Protein AF-A0A382ZHI3-F1 (afdb_monomer_lite)

Sequence (227 aa):
MTEQSRVLECHKTTLAENCEEAFRGPDAIILYGGYGHGEGGWVREHNVWRPYNDYDILVVGGEKLSHRDLQEFRTRLASELNIRWVDITWTNKLRLASLRPSIFSYDLKHASTLLAGDNSVFRWVRPGPAGRLPLSEAVTLFRTRLWTFLGSTMPDEFGKRISDEPARFFRNQMAKATLAAVDVLLLRHGLYHHSYVERVKRGSRLPEISGDDAQRFRWALHERLQP

Structure (mmCIF, N/CA/C/O backbone):
data_AF-A0A382ZHI3-F1
#
_entry.id   AF-A0A382ZHI3-F1
#
loop_
_atom_site.group_PDB
_atom_site.id
_atom_site.type_symbol
_atom_site.label_atom_id
_atom_site.label_alt_id
_atom_site.label_comp_id
_atom_site.label_asym_id
_atom_site.label_entity_id
_atom_site.label_seq_id
_atom_site.pdbx_PDB_ins_code
_atom_site.Cartn_x
_atom_site.Cartn_y
_atom_site.Cartn_z
_atom_site.occupancy
_atom_site.B_iso_or_equiv
_atom_site.auth_seq_id
_atom_site.auth_comp_id
_atom_site.auth_asym_id
_atom_site.auth_atom_id
_atom_site.pdbx_PDB_model_num
ATOM 1 N N . MET A 1 1 ? 12.445 -16.414 11.071 1.00 61.09 1 MET A N 1
ATOM 2 C CA . MET A 1 1 ? 11.821 -15.073 11.095 1.00 61.09 1 MET A CA 1
ATOM 3 C C . MET A 1 1 ? 12.925 -14.053 10.871 1.00 61.09 1 MET A C 1
ATOM 5 O O . MET A 1 1 ? 13.911 -14.118 11.598 1.00 61.09 1 MET A O 1
ATOM 9 N N . THR A 1 2 ? 12.830 -13.216 9.835 1.00 87.25 2 THR A N 1
ATOM 10 C CA . THR A 1 2 ? 13.853 -12.189 9.561 1.00 87.25 2 THR A CA 1
ATOM 11 C C . THR A 1 2 ? 13.751 -11.059 10.590 1.00 87.25 2 THR A C 1
ATOM 13 O O . THR A 1 2 ? 12.738 -10.926 11.278 1.00 87.25 2 THR A O 1
ATOM 16 N N . GLU A 1 3 ? 14.796 -10.243 10.719 1.00 90.88 3 GLU A N 1
ATOM 17 C CA . GLU A 1 3 ? 14.782 -9.079 11.615 1.00 90.88 3 GLU A CA 1
ATOM 18 C C . GLU A 1 3 ? 13.694 -8.066 11.215 1.00 90.88 3 GLU A C 1
ATOM 20 O O . GLU A 1 3 ? 12.952 -7.597 12.071 1.00 90.88 3 GLU A O 1
ATOM 25 N N . GLN A 1 4 ? 13.501 -7.844 9.909 1.00 93.75 4 GLN A N 1
ATOM 26 C CA . GLN A 1 4 ? 12.399 -7.044 9.355 1.00 93.75 4 GLN A CA 1
ATOM 27 C C . GLN A 1 4 ? 11.028 -7.551 9.819 1.00 93.75 4 GLN A C 1
ATOM 29 O O . GLN A 1 4 ? 10.194 -6.765 10.259 1.00 93.75 4 GLN A O 1
ATOM 34 N N . SER A 1 5 ? 10.796 -8.871 9.774 1.00 92.50 5 SER A N 1
ATOM 35 C CA . SER A 1 5 ? 9.538 -9.448 10.257 1.00 92.50 5 SER A CA 1
ATOM 36 C C . SER A 1 5 ? 9.326 -9.175 11.745 1.00 92.50 5 SER A C 1
ATOM 38 O O . SER A 1 5 ? 8.214 -8.854 12.132 1.00 92.50 5 SER A O 1
ATOM 40 N N . ARG A 1 6 ? 10.374 -9.242 12.578 1.00 94.44 6 ARG A N 1
ATOM 41 C CA . ARG A 1 6 ? 10.251 -8.932 14.014 1.00 94.44 6 ARG A CA 1
ATOM 42 C C . ARG A 1 6 ? 9.875 -7.471 14.261 1.00 94.44 6 ARG A C 1
ATOM 44 O O . ARG A 1 6 ? 8.997 -7.214 15.078 1.00 94.44 6 ARG A O 1
ATOM 51 N N . VAL A 1 7 ? 10.508 -6.539 13.543 1.00 95.31 7 VAL A N 1
ATOM 52 C CA . VAL A 1 7 ? 10.170 -5.107 13.615 1.00 95.31 7 VAL A CA 1
ATOM 53 C C . VAL A 1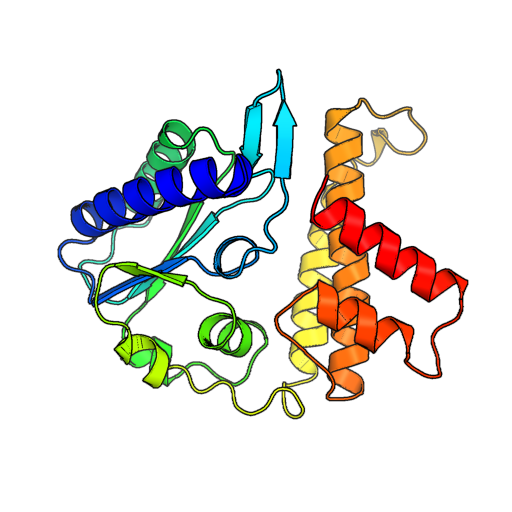 7 ? 8.717 -4.885 13.197 1.00 95.31 7 VAL A C 1
ATOM 55 O O . VAL A 1 7 ? 7.967 -4.220 13.906 1.00 95.31 7 VAL A O 1
ATOM 58 N N . LEU A 1 8 ? 8.295 -5.491 12.084 1.00 96.38 8 LEU A N 1
ATOM 59 C CA . LEU A 1 8 ? 6.928 -5.349 11.595 1.00 96.38 8 LEU A CA 1
ATOM 60 C C . LEU A 1 8 ? 5.895 -5.917 12.575 1.00 96.38 8 LEU A C 1
ATOM 62 O O . LEU A 1 8 ? 4.897 -5.254 12.819 1.00 96.38 8 LEU A O 1
ATOM 66 N N . GLU A 1 9 ? 6.121 -7.103 13.146 1.00 96.62 9 GLU A N 1
ATOM 67 C CA . GLU A 1 9 ? 5.193 -7.682 14.129 1.00 96.62 9 GLU A CA 1
ATOM 68 C C . GLU A 1 9 ? 5.083 -6.818 15.392 1.00 96.62 9 GLU A C 1
ATOM 70 O O . GLU A 1 9 ? 3.975 -6.582 15.862 1.00 96.62 9 GLU A O 1
ATOM 75 N N . CYS A 1 10 ? 6.195 -6.256 15.880 1.00 96.69 10 CYS A N 1
ATOM 76 C CA . CYS A 1 10 ? 6.164 -5.284 16.976 1.00 96.69 10 CYS A CA 1
ATOM 77 C C . CYS A 1 10 ? 5.290 -4.069 16.619 1.00 96.69 10 CYS A C 1
ATOM 79 O O . CYS A 1 10 ? 4.373 -3.715 17.356 1.00 96.69 10 CYS A O 1
ATOM 81 N N . HIS A 1 11 ? 5.510 -3.485 15.436 1.00 97.69 11 HIS A N 1
ATOM 82 C CA . HIS A 1 11 ? 4.741 -2.325 14.992 1.00 97.69 11 HIS A CA 1
ATOM 83 C C . HIS A 1 11 ? 3.253 -2.656 14.809 1.00 97.69 11 HIS A C 1
ATOM 85 O O . HIS A 1 11 ? 2.409 -1.829 15.134 1.00 97.69 11 HIS A O 1
ATOM 91 N N . LYS A 1 12 ? 2.914 -3.848 14.299 1.00 98.19 12 LYS A N 1
ATOM 92 C CA . LYS A 1 12 ? 1.524 -4.300 14.132 1.00 98.19 12 LYS A CA 1
ATOM 93 C C . LYS A 1 12 ? 0.776 -4.342 15.462 1.00 98.19 12 LYS A C 1
ATOM 95 O O . LYS A 1 12 ? -0.357 -3.870 15.503 1.00 98.19 12 LYS A O 1
ATOM 100 N N . THR A 1 13 ? 1.406 -4.851 16.520 1.00 98.12 13 THR A N 1
ATOM 101 C CA . THR A 1 13 ? 0.822 -4.859 17.869 1.00 98.12 13 THR A CA 1
ATOM 102 C C . THR A 1 13 ? 0.569 -3.437 18.361 1.00 98.12 13 THR A C 1
ATOM 104 O O . THR A 1 13 ? -0.564 -3.102 18.691 1.00 98.12 13 THR A O 1
ATOM 107 N N . THR A 1 14 ? 1.578 -2.561 18.294 1.00 98.19 14 THR A N 1
ATOM 108 C CA . THR A 1 14 ? 1.437 -1.156 18.708 1.00 98.19 14 THR A CA 1
ATOM 109 C C . THR A 1 14 ? 0.352 -0.423 17.914 1.00 98.19 14 THR A C 1
ATOM 111 O O . THR A 1 14 ? -0.427 0.334 18.491 1.00 98.19 14 THR A O 1
ATOM 114 N N . LEU A 1 15 ? 0.273 -0.648 16.597 1.00 98.38 15 LEU A N 1
ATOM 115 C CA . LEU A 1 15 ? -0.764 -0.084 15.728 1.00 98.38 15 LEU A CA 1
ATOM 116 C C . LEU A 1 15 ? -2.163 -0.559 16.133 1.00 98.38 15 LEU A C 1
ATOM 118 O O . LEU A 1 15 ? -3.078 0.261 16.175 1.00 98.38 15 LEU A O 1
ATOM 122 N N . ALA A 1 16 ? -2.326 -1.858 16.402 1.00 98.25 16 ALA A N 1
ATOM 123 C CA . ALA A 1 16 ? -3.595 -2.441 16.821 1.00 98.25 16 ALA A CA 1
ATOM 124 C C . ALA A 1 16 ? -4.084 -1.797 18.122 1.00 98.25 16 ALA A C 1
ATOM 126 O O . ALA A 1 16 ? -5.135 -1.163 18.121 1.00 98.25 16 ALA A O 1
ATOM 127 N N . GLU A 1 17 ? -3.277 -1.870 19.182 1.00 97.69 17 GLU A N 1
ATOM 128 C CA . GLU A 1 17 ? -3.629 -1.383 20.522 1.00 97.69 17 GLU A CA 1
ATOM 129 C C . GLU A 1 17 ? -3.978 0.112 20.509 1.00 97.69 17 GLU A C 1
ATOM 131 O O . GLU A 1 17 ? -5.045 0.520 20.973 1.00 97.69 17 GLU A O 1
ATOM 136 N N . ASN A 1 18 ? -3.125 0.933 19.885 1.00 98.06 18 ASN A N 1
ATOM 137 C CA . ASN A 1 18 ? -3.356 2.374 19.804 1.00 98.06 18 ASN A CA 1
ATOM 138 C C . ASN A 1 18 ? -4.618 2.720 19.000 1.00 98.06 18 ASN A C 1
ATOM 140 O O . ASN A 1 18 ? -5.311 3.685 19.328 1.00 98.06 18 ASN A O 1
ATOM 144 N N . CYS A 1 19 ? -4.917 1.981 17.926 1.00 98.25 19 CYS A N 1
ATOM 145 C CA . CYS A 1 19 ? -6.120 2.228 17.132 1.00 98.25 19 CYS A CA 1
ATOM 146 C C . CYS A 1 19 ? -7.390 1.744 17.846 1.00 98.25 19 CYS A C 1
ATOM 148 O O . CYS A 1 19 ? -8.420 2.409 17.740 1.00 98.25 19 CYS A O 1
ATOM 150 N N . GLU A 1 20 ? -7.344 0.626 18.575 1.00 97.50 20 GLU A N 1
ATOM 151 C CA . GLU A 1 20 ? -8.492 0.143 19.354 1.00 97.50 20 GLU A CA 1
ATOM 152 C C . GLU A 1 20 ? -8.905 1.161 20.419 1.00 97.50 20 GLU A C 1
ATOM 154 O O . GLU A 1 20 ? -10.093 1.479 20.538 1.00 97.50 20 GLU A O 1
ATOM 159 N N . GLU A 1 21 ? -7.924 1.722 21.131 1.00 96.75 21 GLU A N 1
ATOM 160 C CA . GLU A 1 21 ? -8.147 2.762 22.134 1.00 96.75 21 GLU A CA 1
ATOM 161 C C . GLU A 1 21 ? -8.693 4.047 21.497 1.00 96.75 21 GLU A C 1
ATOM 163 O O . GLU A 1 21 ? -9.737 4.562 21.911 1.00 96.75 21 GLU A O 1
ATOM 168 N N . ALA A 1 22 ? -8.023 4.555 20.458 1.00 97.62 22 ALA A N 1
ATOM 169 C CA . ALA A 1 22 ? -8.356 5.849 19.869 1.00 97.62 22 ALA A CA 1
ATOM 170 C C . ALA A 1 22 ? -9.740 5.868 19.199 1.00 97.62 22 ALA A C 1
ATOM 172 O O . ALA A 1 22 ? -10.454 6.865 19.296 1.00 97.62 22 ALA A O 1
ATOM 173 N N . PHE A 1 23 ? -10.133 4.778 18.535 1.00 97.81 23 PHE A N 1
ATOM 174 C CA . PHE A 1 23 ? -11.401 4.692 17.801 1.00 97.81 23 PHE A CA 1
ATOM 175 C C . PHE A 1 23 ? -12.531 4.030 18.601 1.00 97.81 23 PHE A C 1
ATOM 177 O O . PHE A 1 23 ? -13.620 3.857 18.060 1.00 97.81 23 PHE A O 1
ATOM 184 N N . ARG A 1 24 ? -12.309 3.684 19.877 1.00 94.69 24 ARG A N 1
ATOM 185 C CA . ARG A 1 24 ? -13.335 3.221 20.832 1.00 94.69 24 ARG A CA 1
ATOM 186 C C . ARG A 1 24 ? -14.261 2.136 20.268 1.00 94.69 24 ARG A C 1
ATOM 188 O O . ARG A 1 24 ? -15.453 2.351 20.052 1.00 94.69 24 ARG A O 1
ATOM 195 N N . GLY A 1 25 ? -13.696 0.953 20.048 1.00 91.69 25 GLY A N 1
ATOM 196 C CA . GLY A 1 25 ? -14.428 -0.222 19.561 1.00 91.69 25 GLY A CA 1
ATOM 197 C C . GLY A 1 25 ? -14.602 -0.272 18.038 1.00 91.69 25 GLY A C 1
ATOM 198 O O . GLY A 1 25 ? -15.737 -0.358 17.563 1.00 91.69 25 GLY A O 1
ATOM 199 N N . PRO A 1 26 ? -13.511 -0.210 17.248 1.00 97.44 26 PRO A N 1
ATOM 200 C CA . PRO A 1 26 ? -13.589 -0.496 15.820 1.00 97.44 26 PRO A CA 1
ATOM 201 C C . PRO A 1 26 ? -13.992 -1.958 15.565 1.00 97.44 26 PRO A C 1
ATOM 203 O O . PRO A 1 26 ? -13.588 -2.863 16.289 1.00 97.44 26 PRO A O 1
ATOM 206 N N . ASP A 1 27 ? -14.743 -2.201 14.489 1.00 97.88 27 ASP A N 1
ATOM 207 C CA . ASP A 1 27 ? -15.082 -3.550 14.018 1.00 97.88 27 ASP A CA 1
ATOM 208 C C . ASP A 1 27 ? -13.831 -4.292 13.523 1.00 97.88 27 ASP A C 1
ATOM 210 O O . ASP A 1 27 ? -13.728 -5.511 13.654 1.00 97.88 27 ASP A O 1
ATOM 214 N N . ALA A 1 28 ? -12.900 -3.559 12.902 1.00 98.50 28 ALA A N 1
ATOM 215 C CA . ALA A 1 28 ? -11.624 -4.080 12.430 1.00 98.50 28 ALA A CA 1
ATOM 216 C C . ALA A 1 28 ? -10.582 -2.974 12.234 1.00 98.50 28 ALA A C 1
ATOM 218 O O . ALA A 1 28 ? -10.906 -1.851 11.833 1.00 98.50 28 ALA A O 1
ATOM 219 N N . ILE A 1 29 ? -9.316 -3.339 12.422 1.00 98.75 29 ILE A N 1
ATOM 220 C CA . ILE A 1 29 ? -8.145 -2.526 12.085 1.00 98.75 29 ILE A CA 1
ATOM 221 C C . ILE A 1 29 ? -7.304 -3.316 11.091 1.00 98.75 29 ILE A C 1
ATOM 223 O O . ILE A 1 29 ? -6.936 -4.466 11.339 1.00 98.75 29 ILE A O 1
ATOM 227 N N . ILE A 1 30 ? -7.017 -2.710 9.944 1.00 98.69 30 ILE A N 1
ATOM 228 C CA . ILE A 1 30 ? -6.398 -3.383 8.804 1.00 98.69 30 ILE A CA 1
ATOM 229 C C . ILE A 1 30 ? -5.152 -2.609 8.383 1.00 98.69 30 ILE A C 1
ATOM 231 O O . ILE A 1 30 ? -5.234 -1.418 8.098 1.00 98.69 30 ILE A O 1
ATOM 235 N N . LEU A 1 31 ? -4.020 -3.302 8.276 1.00 98.56 31 LEU A N 1
ATOM 236 C CA . LEU A 1 31 ? -2.831 -2.810 7.583 1.00 98.56 31 LEU A CA 1
ATOM 237 C C . LEU A 1 31 ? -2.925 -3.221 6.115 1.00 98.56 31 LEU A C 1
ATOM 239 O O . LEU A 1 31 ? -2.957 -4.416 5.807 1.00 98.56 31 LEU A O 1
ATOM 243 N N . TYR A 1 32 ? -2.946 -2.250 5.210 1.00 97.12 32 TYR A N 1
ATOM 244 C CA . TYR A 1 32 ? -2.957 -2.493 3.768 1.00 97.12 32 TYR A CA 1
ATOM 245 C C . TYR A 1 32 ? -1.685 -1.941 3.106 1.00 97.12 32 TYR A C 1
ATOM 247 O O . TYR A 1 32 ? -0.685 -1.649 3.768 1.00 97.12 32 TYR A O 1
ATOM 255 N N . GLY A 1 33 ? -1.666 -1.909 1.775 1.00 93.00 33 GLY A N 1
ATOM 256 C CA . GLY A 1 33 ? -0.519 -1.426 1.014 1.00 93.00 33 GLY A CA 1
ATOM 257 C C . GLY A 1 33 ? 0.666 -2.398 1.037 1.00 93.00 33 GLY A C 1
ATOM 258 O O . GLY A 1 33 ? 0.512 -3.619 1.124 1.00 93.00 33 GLY A O 1
ATOM 259 N N . GLY A 1 34 ? 1.884 -1.860 0.915 1.00 93.31 34 GLY A N 1
ATOM 260 C CA . GLY A 1 34 ? 3.098 -2.681 0.806 1.00 93.31 34 GLY A CA 1
ATOM 261 C C . GLY A 1 34 ? 3.316 -3.581 2.025 1.00 93.31 34 GLY A C 1
ATOM 262 O O . GLY A 1 34 ? 3.506 -4.787 1.884 1.00 93.31 34 GLY A O 1
ATOM 263 N N . TYR A 1 35 ? 3.224 -3.022 3.233 1.00 96.50 35 TYR A N 1
ATOM 264 C CA . TYR A 1 35 ? 3.455 -3.785 4.465 1.00 96.50 35 TYR A CA 1
ATOM 265 C C . TYR A 1 35 ? 2.304 -4.727 4.818 1.00 96.50 35 TYR A C 1
ATOM 267 O O . TYR A 1 35 ? 2.554 -5.766 5.427 1.00 96.50 35 TYR A O 1
ATOM 275 N N . GLY A 1 36 ? 1.079 -4.424 4.376 1.00 94.75 36 GLY A N 1
ATOM 276 C CA . GLY A 1 36 ? -0.094 -5.276 4.576 1.00 94.75 36 GLY A CA 1
ATOM 277 C C . GLY A 1 36 ? 0.014 -6.665 3.947 1.00 94.75 36 GLY A C 1
ATOM 278 O O . GLY A 1 36 ? -0.732 -7.554 4.344 1.00 94.75 36 GLY A O 1
ATOM 279 N N . HIS A 1 37 ? 0.946 -6.886 3.015 1.00 91.38 37 HIS A N 1
ATOM 280 C CA . HIS A 1 37 ? 1.182 -8.204 2.416 1.00 91.38 37 HIS A CA 1
ATOM 281 C C . HIS A 1 37 ? 2.668 -8.584 2.280 1.00 91.38 37 HIS A C 1
ATOM 283 O O . HIS A 1 37 ? 3.009 -9.508 1.547 1.00 91.38 37 HIS A O 1
ATOM 289 N N . GLY A 1 38 ? 3.556 -7.902 3.012 1.00 92.69 38 GLY A N 1
ATOM 290 C CA . GLY A 1 38 ? 4.973 -8.278 3.104 1.00 92.69 38 GLY A CA 1
ATOM 291 C C . GLY A 1 38 ? 5.889 -7.731 2.004 1.00 92.69 38 GLY A C 1
ATOM 292 O O . GLY A 1 38 ? 7.056 -8.105 1.958 1.00 92.69 38 GLY A O 1
ATOM 293 N N . GLU A 1 39 ? 5.413 -6.809 1.167 1.00 95.38 39 GLU A N 1
ATOM 294 C CA . GLU A 1 39 ? 6.197 -6.142 0.114 1.00 95.38 39 GLU A CA 1
ATOM 295 C C . GLU A 1 39 ? 6.425 -4.649 0.426 1.00 95.38 39 GLU A C 1
ATOM 297 O O . GLU A 1 39 ? 6.442 -3.778 -0.448 1.00 95.38 39 GLU A O 1
ATOM 302 N N . GLY A 1 40 ? 6.557 -4.333 1.716 1.00 94.81 40 GLY A N 1
ATOM 303 C CA . GLY A 1 40 ? 6.974 -3.018 2.191 1.00 94.81 40 GLY A CA 1
ATOM 304 C C . GLY A 1 40 ? 8.454 -2.761 1.904 1.00 94.81 40 GLY A C 1
ATOM 305 O O . GLY A 1 40 ? 9.249 -3.694 1.838 1.00 94.81 40 GLY A O 1
ATOM 306 N N . GLY A 1 41 ? 8.823 -1.493 1.720 1.00 95.19 41 GLY A N 1
ATOM 307 C CA . GLY A 1 41 ? 10.214 -1.114 1.459 1.00 95.19 41 GLY A CA 1
ATOM 308 C C . GLY A 1 41 ? 11.000 -0.933 2.752 1.00 95.19 41 GLY A C 1
ATOM 309 O O . GLY A 1 41 ? 10.543 -0.200 3.625 1.00 95.19 41 GLY A O 1
ATOM 310 N N . TRP A 1 42 ? 12.175 -1.544 2.856 1.00 95.44 42 TRP A N 1
ATOM 311 C CA . TRP A 1 42 ? 12.993 -1.546 4.069 1.00 95.44 42 TRP A CA 1
ATOM 312 C C . TRP A 1 42 ? 14.355 -0.910 3.832 1.00 95.44 42 TRP A C 1
ATOM 314 O O . TRP A 1 42 ? 15.013 -1.209 2.839 1.00 95.44 42 TRP A O 1
ATOM 324 N N . VAL A 1 43 ? 14.805 -0.107 4.793 1.00 93.31 43 VAL A N 1
ATOM 325 C CA . VAL A 1 43 ? 16.159 0.452 4.826 1.00 93.31 43 VAL A CA 1
ATOM 326 C C . VAL A 1 43 ? 16.891 -0.059 6.064 1.00 93.31 43 VAL A C 1
ATOM 328 O O . VAL A 1 43 ? 16.274 -0.345 7.095 1.00 93.31 43 VAL A O 1
ATOM 331 N N . ARG A 1 44 ? 18.214 -0.198 5.962 1.00 90.69 44 ARG A N 1
ATOM 332 C CA . ARG A 1 44 ? 19.072 -0.537 7.098 1.00 90.69 44 ARG A CA 1
ATOM 333 C C . ARG A 1 44 ? 19.888 0.683 7.503 1.00 90.69 44 ARG A C 1
ATOM 335 O O . ARG A 1 44 ? 20.747 1.132 6.750 1.00 90.69 44 ARG A O 1
ATOM 342 N N . GLU A 1 45 ? 19.638 1.187 8.703 1.00 85.50 45 GLU A N 1
ATOM 343 C CA . GLU A 1 45 ? 20.312 2.353 9.277 1.00 85.50 45 GLU A CA 1
ATOM 344 C C . GLU A 1 45 ? 20.977 1.940 10.588 1.00 85.50 45 GLU A C 1
ATOM 346 O O . GLU A 1 45 ? 20.323 1.363 11.453 1.00 85.50 45 GLU A O 1
ATOM 351 N N . HIS A 1 46 ? 22.274 2.216 10.754 1.00 85.81 46 HIS A N 1
ATOM 352 C CA . HIS A 1 46 ? 23.013 1.875 11.982 1.00 85.81 46 HIS A CA 1
ATOM 353 C C . HIS A 1 46 ? 22.821 0.406 12.422 1.00 85.81 46 HIS A C 1
ATOM 355 O O . HIS A 1 46 ? 22.635 0.114 13.599 1.00 85.81 46 HIS A O 1
ATOM 361 N N . ASN A 1 47 ? 22.842 -0.520 11.455 1.00 86.12 47 ASN A N 1
ATOM 362 C CA . ASN A 1 47 ? 22.566 -1.957 11.605 1.00 86.12 47 ASN A CA 1
ATOM 363 C C . ASN A 1 47 ? 21.128 -2.362 11.966 1.00 86.12 47 ASN A C 1
ATOM 365 O O . ASN A 1 47 ? 20.871 -3.565 11.979 1.00 86.12 47 ASN A O 1
ATOM 369 N N . VAL A 1 48 ? 20.201 -1.419 12.138 1.00 89.56 48 VAL A N 1
ATOM 370 C CA . VAL A 1 48 ? 18.792 -1.672 12.466 1.00 89.56 48 VAL A CA 1
ATOM 371 C C . VAL A 1 48 ? 17.921 -1.558 11.215 1.00 89.56 48 VAL A C 1
ATOM 373 O O . VAL A 1 48 ? 18.079 -0.639 10.408 1.00 89.56 48 VAL A O 1
ATOM 376 N N . TRP A 1 49 ? 16.986 -2.491 11.047 1.00 93.50 49 TRP A N 1
ATOM 377 C CA . TRP A 1 49 ? 15.993 -2.425 9.975 1.00 93.50 49 TRP A CA 1
ATOM 378 C C . TRP A 1 49 ? 14.858 -1.470 10.311 1.00 93.50 49 TRP A C 1
ATOM 380 O O . TRP A 1 49 ? 14.286 -1.532 11.399 1.00 93.50 49 TRP A O 1
ATOM 390 N N . ARG A 1 50 ? 14.496 -0.627 9.343 1.00 93.19 50 ARG A N 1
ATOM 391 C CA . ARG A 1 50 ? 13.393 0.323 9.473 1.00 93.19 50 ARG A CA 1
ATOM 392 C C . ARG A 1 50 ? 12.491 0.324 8.238 1.00 93.19 50 ARG A C 1
ATOM 394 O O . ARG A 1 50 ? 12.990 0.193 7.115 1.00 93.19 50 ARG A O 1
ATOM 401 N N . PRO A 1 51 ? 11.174 0.498 8.431 1.00 95.19 51 PRO A N 1
ATOM 402 C CA . PRO A 1 51 ? 10.252 0.826 7.353 1.00 95.19 51 PRO A CA 1
ATOM 403 C C . PRO A 1 51 ? 10.695 2.119 6.651 1.00 95.19 51 PRO A C 1
ATOM 405 O O . PRO A 1 51 ? 10.841 3.155 7.297 1.00 95.19 51 PRO A O 1
ATOM 408 N N . TYR A 1 52 ? 10.908 2.080 5.333 1.00 93.88 52 TYR A N 1
ATOM 409 C CA . TYR A 1 52 ? 11.217 3.290 4.559 1.00 93.88 52 TYR A CA 1
ATOM 410 C C . TYR A 1 52 ? 9.950 4.064 4.176 1.00 93.88 52 TYR A C 1
ATOM 412 O O . TYR A 1 52 ? 9.931 5.292 4.147 1.00 93.88 52 TYR A O 1
ATOM 420 N N . ASN A 1 53 ? 8.888 3.326 3.849 1.00 91.06 53 ASN A N 1
ATOM 421 C CA . ASN A 1 53 ? 7.597 3.898 3.466 1.00 91.06 53 ASN A CA 1
ATOM 422 C C . ASN A 1 53 ? 6.638 3.935 4.652 1.00 91.06 53 ASN A C 1
ATOM 424 O O . ASN A 1 53 ? 6.854 3.251 5.652 1.00 91.06 53 ASN A O 1
ATOM 428 N N . ASP A 1 54 ? 5.578 4.701 4.456 1.00 94.19 54 ASP A N 1
ATOM 429 C CA . ASP A 1 54 ? 4.413 4.835 5.309 1.00 94.19 54 ASP A CA 1
ATOM 430 C C . ASP A 1 54 ? 3.681 3.517 5.579 1.00 94.19 54 ASP A C 1
ATOM 432 O O . ASP A 1 54 ? 3.730 2.557 4.801 1.00 94.19 54 ASP A O 1
ATOM 436 N N . TYR A 1 55 ? 2.993 3.491 6.718 1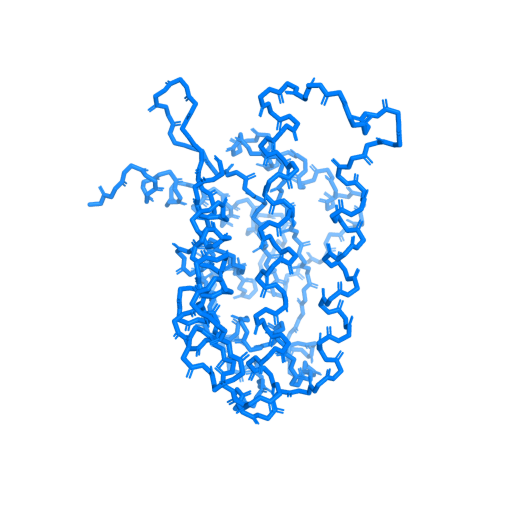.00 97.88 55 TYR A N 1
ATOM 437 C CA . TYR A 1 55 ? 1.985 2.485 7.018 1.00 97.88 55 TYR A CA 1
ATOM 438 C C . TYR A 1 55 ? 0.603 3.005 6.666 1.00 97.88 55 TYR A C 1
ATOM 440 O O . TYR A 1 55 ? 0.200 4.063 7.136 1.00 97.88 55 TYR A O 1
ATOM 448 N N . ASP A 1 56 ? -0.115 2.215 5.877 1.00 97.75 56 ASP A N 1
ATOM 449 C CA . ASP A 1 56 ? -1.478 2.475 5.447 1.00 97.75 56 ASP A CA 1
ATOM 450 C C . ASP A 1 56 ? -2.458 1.683 6.327 1.00 97.75 56 ASP A C 1
ATOM 452 O O . ASP A 1 56 ? -2.542 0.452 6.232 1.00 97.75 56 ASP A O 1
ATOM 456 N N . ILE A 1 57 ? -3.196 2.373 7.195 1.00 98.62 57 ILE A N 1
ATOM 457 C CA . ILE A 1 57 ? -4.147 1.765 8.132 1.00 98.62 57 ILE A CA 1
ATOM 458 C C . ILE A 1 57 ? -5.575 2.115 7.737 1.00 98.62 57 ILE A C 1
ATOM 460 O O . ILE A 1 57 ? -5.917 3.275 7.508 1.00 98.62 57 ILE A O 1
ATOM 464 N N . LEU A 1 58 ? -6.439 1.106 7.697 1.00 98.50 58 LEU A N 1
ATOM 465 C CA . LEU A 1 58 ? -7.876 1.270 7.546 1.00 98.50 58 LEU A CA 1
ATOM 466 C C . LEU A 1 58 ? -8.570 0.836 8.835 1.00 98.50 58 LEU A C 1
ATOM 468 O O . LEU A 1 58 ? -8.509 -0.331 9.220 1.00 98.50 58 LEU A O 1
ATOM 472 N N . VAL A 1 59 ? -9.265 1.775 9.469 1.00 98.62 59 VAL A N 1
ATOM 473 C CA . VAL A 1 59 ? -10.127 1.519 10.624 1.00 98.62 59 VAL A CA 1
ATOM 474 C C . VAL A 1 59 ? -11.571 1.422 10.148 1.00 98.62 59 VAL A C 1
ATOM 476 O O . VAL A 1 59 ? -12.076 2.323 9.470 1.00 98.62 59 VAL A O 1
ATOM 479 N N . VAL A 1 60 ? -12.237 0.319 10.481 1.00 98.38 60 VAL A N 1
ATOM 480 C CA . VAL A 1 60 ? -13.628 0.042 10.113 1.00 98.38 60 VAL A CA 1
ATOM 481 C C . VAL A 1 60 ? -14.489 0.133 11.366 1.00 98.38 60 VAL A C 1
ATOM 483 O O . VAL A 1 60 ? -14.258 -0.610 12.310 1.00 98.38 60 VAL A O 1
ATOM 486 N N . GLY A 1 61 ? -15.492 1.010 11.371 1.00 97.12 61 GLY A N 1
ATOM 487 C CA . GLY A 1 61 ? -16.373 1.182 12.531 1.00 97.12 61 GLY A CA 1
ATOM 488 C C . GLY A 1 61 ? -15.733 2.008 13.652 1.00 97.12 61 GLY A C 1
ATOM 489 O O . GLY A 1 61 ? -14.776 2.745 13.413 1.00 97.12 61 GLY A O 1
ATOM 490 N N . GLY A 1 62 ? -16.295 1.927 14.857 1.00 95.69 62 GLY A N 1
ATOM 491 C CA . GLY A 1 62 ? -15.878 2.751 15.995 1.00 95.69 62 GLY A CA 1
ATOM 492 C C . GLY A 1 62 ? -16.223 4.241 15.858 1.00 95.69 62 GLY A C 1
ATOM 493 O O . GLY A 1 62 ? -16.850 4.690 14.887 1.00 95.69 62 GLY A O 1
ATOM 494 N N . GLU A 1 63 ? -15.805 5.022 16.849 1.00 95.62 63 GLU A N 1
ATOM 495 C CA . GLU A 1 63 ? -15.934 6.474 16.862 1.00 95.62 63 GLU A CA 1
ATOM 496 C C . GLU A 1 63 ? -14.951 7.119 15.883 1.00 95.62 63 GLU A C 1
ATOM 498 O O . GLU A 1 63 ? -13.734 6.951 15.956 1.00 95.62 63 GLU A O 1
ATOM 503 N N . LYS A 1 64 ? -15.486 7.906 14.947 1.00 95.31 64 LYS A N 1
ATOM 504 C CA . LYS A 1 64 ? -14.662 8.660 14.008 1.00 95.31 64 LYS A CA 1
ATOM 505 C C . LYS A 1 64 ? -14.004 9.841 14.725 1.00 95.31 64 LYS A C 1
ATOM 507 O O . LYS A 1 64 ? -14.695 10.768 15.141 1.00 95.31 64 LYS A O 1
ATOM 512 N N . LEU A 1 65 ? -12.674 9.858 14.746 1.00 96.62 65 LEU A N 1
ATOM 513 C CA . LEU A 1 65 ? -11.895 11.002 15.222 1.00 96.62 65 LEU A CA 1
ATOM 514 C C . LEU A 1 65 ? -12.161 12.273 14.399 1.00 96.62 65 LEU A C 1
ATOM 516 O O . LEU A 1 65 ? -12.401 12.223 13.182 1.00 96.62 65 LEU A O 1
ATOM 520 N N . SER A 1 66 ? -12.070 13.432 15.055 1.00 97.12 66 SER A N 1
ATOM 521 C CA . SER A 1 66 ? -12.038 14.711 14.346 1.00 97.12 66 SER A CA 1
ATOM 522 C C . SER A 1 66 ? -10.774 14.805 13.480 1.00 97.12 66 SER A C 1
ATOM 524 O O . SER A 1 66 ? -9.798 14.088 13.697 1.00 97.12 66 SER A O 1
ATOM 526 N N . HIS A 1 67 ? -10.762 15.694 12.482 1.00 95.81 67 HIS A N 1
ATOM 527 C CA . HIS A 1 67 ? -9.580 15.865 11.626 1.00 95.81 67 HIS A CA 1
ATOM 528 C C . HIS A 1 67 ? -8.330 16.241 12.437 1.00 95.81 67 HIS A C 1
ATOM 530 O O . HIS A 1 67 ? -7.237 15.755 12.156 1.00 95.81 67 HIS A O 1
ATOM 536 N N . ARG A 1 68 ? -8.496 17.111 13.440 1.00 97.38 68 ARG A N 1
ATOM 537 C CA . ARG A 1 68 ? -7.403 17.546 14.309 1.00 97.38 68 ARG A CA 1
ATOM 538 C C . ARG A 1 68 ? -6.874 16.377 15.138 1.00 97.38 68 ARG A C 1
ATOM 540 O O . ARG A 1 68 ? -5.681 16.101 15.070 1.00 97.38 68 ARG A O 1
ATOM 547 N N . ASP A 1 69 ? -7.761 15.666 15.830 1.00 97.69 69 ASP A N 1
ATOM 548 C CA . ASP A 1 69 ? -7.371 14.549 16.700 1.00 97.69 69 ASP A CA 1
ATOM 549 C C . ASP A 1 69 ? -6.728 13.418 15.892 1.00 97.69 69 ASP A C 1
ATOM 551 O O . ASP A 1 69 ? -5.740 12.832 16.321 1.00 97.69 69 ASP A O 1
ATOM 555 N N . LEU A 1 70 ? -7.228 13.150 14.680 1.00 97.81 70 LEU A N 1
ATOM 556 C CA . LEU A 1 70 ? -6.636 12.168 13.775 1.00 97.81 70 LEU A CA 1
ATOM 557 C C . LEU A 1 70 ? -5.209 12.557 13.365 1.00 97.81 70 LEU A C 1
ATOM 559 O O . LEU A 1 70 ? -4.334 11.697 13.302 1.00 97.81 70 LEU A O 1
ATOM 563 N N . GLN A 1 71 ? -4.958 13.837 13.083 1.00 97.31 71 GLN A N 1
ATOM 564 C CA . GLN A 1 71 ? -3.626 14.302 12.697 1.00 97.31 71 GLN A CA 1
ATOM 565 C C . GLN A 1 71 ? -2.638 14.260 13.870 1.00 97.31 71 GLN A C 1
ATOM 567 O O . GLN A 1 71 ? -1.490 13.838 13.694 1.00 97.31 71 GLN A O 1
ATOM 572 N N . GLU A 1 72 ? -3.080 14.662 15.062 1.00 97.94 72 GLU A N 1
ATOM 573 C CA . GLU A 1 72 ? -2.299 14.540 16.296 1.00 97.94 72 GLU A CA 1
ATOM 574 C C . GLU A 1 72 ? -1.988 13.060 16.587 1.00 97.94 72 GLU A C 1
ATOM 576 O O . GLU A 1 72 ? -0.830 12.704 16.817 1.00 97.94 72 GLU A O 1
ATOM 581 N N . PHE A 1 73 ? -2.982 12.177 16.448 1.00 98.12 73 PHE A N 1
ATOM 582 C CA . PHE A 1 73 ? -2.833 10.733 16.627 1.00 98.12 73 PHE A CA 1
ATOM 583 C C . PHE A 1 73 ? -1.832 10.111 15.644 1.00 98.12 73 PHE A C 1
ATOM 585 O O . PHE A 1 73 ? -0.913 9.414 16.070 1.00 98.12 73 PHE A O 1
ATOM 592 N N . ARG A 1 74 ? -1.938 10.415 14.343 1.00 98.12 74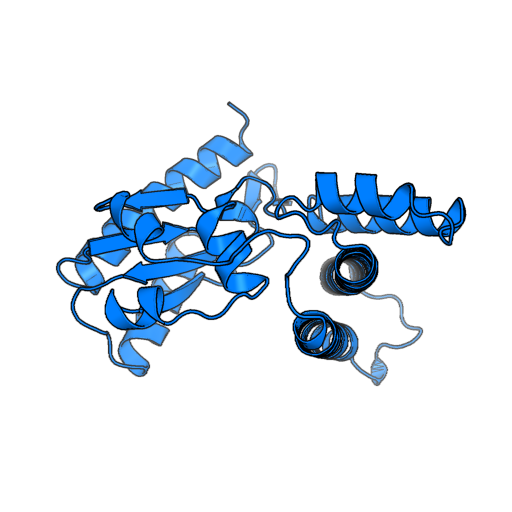 ARG A N 1
ATOM 593 C CA . ARG A 1 74 ? -0.985 9.949 13.315 1.00 98.12 74 ARG A CA 1
ATOM 594 C C . ARG A 1 74 ? 0.448 10.379 13.620 1.00 98.12 74 ARG A C 1
ATOM 596 O O . ARG A 1 74 ? 1.371 9.585 13.471 1.00 98.12 74 ARG A O 1
ATOM 603 N N . THR A 1 75 ? 0.628 11.625 14.060 1.00 97.56 75 THR A N 1
ATOM 604 C CA . THR A 1 75 ? 1.949 12.187 14.383 1.00 97.56 75 THR A CA 1
ATOM 605 C C . THR A 1 75 ? 2.556 11.492 15.599 1.00 97.56 75 THR A C 1
ATOM 607 O O . THR A 1 75 ? 3.716 11.079 15.557 1.00 97.56 75 THR A O 1
ATOM 610 N N . ARG A 1 76 ? 1.761 11.305 16.660 1.00 97.88 76 ARG A N 1
ATOM 611 C CA . ARG A 1 76 ? 2.179 10.568 17.857 1.00 97.88 76 ARG A CA 1
ATOM 612 C C . ARG A 1 76 ? 2.585 9.138 17.510 1.00 97.88 76 ARG A C 1
ATOM 614 O O . ARG A 1 76 ? 3.669 8.711 17.893 1.00 97.88 76 ARG A O 1
ATOM 621 N N . LEU A 1 77 ? 1.750 8.432 16.750 1.00 97.50 77 LEU A N 1
ATOM 622 C CA . LEU A 1 77 ? 1.970 7.030 16.403 1.00 97.50 77 LEU A CA 1
ATOM 623 C C . LEU A 1 77 ? 3.188 6.845 15.487 1.00 97.50 77 LEU A C 1
ATOM 625 O O . LEU A 1 77 ? 3.975 5.927 15.691 1.00 97.50 77 LEU A O 1
ATOM 629 N N . ALA A 1 78 ? 3.400 7.745 14.522 1.00 97.31 78 ALA A N 1
ATOM 630 C CA . ALA A 1 78 ? 4.605 7.737 13.692 1.00 97.31 78 ALA A CA 1
ATOM 631 C C . ALA A 1 78 ? 5.884 7.936 14.528 1.00 97.31 78 ALA A C 1
ATOM 633 O O . ALA A 1 78 ? 6.872 7.235 14.308 1.00 97.31 78 ALA A O 1
ATOM 634 N N . SER A 1 79 ? 5.841 8.840 15.515 1.00 96.56 79 SER A N 1
ATOM 635 C CA . SER A 1 79 ? 6.942 9.076 16.459 1.00 96.56 79 SER A CA 1
ATOM 636 C C . SER A 1 79 ? 7.229 7.845 17.326 1.00 96.56 79 SER A C 1
ATOM 638 O O . SER A 1 79 ? 8.377 7.427 17.445 1.00 96.56 79 SER A O 1
ATOM 640 N N . GLU A 1 80 ? 6.187 7.221 17.880 1.00 96.06 80 GLU A N 1
ATOM 641 C CA . GLU A 1 80 ? 6.281 6.020 18.724 1.00 96.06 80 GLU A CA 1
ATOM 642 C C . GLU A 1 80 ? 6.860 4.815 17.968 1.00 96.06 80 GLU A C 1
ATOM 644 O O . GLU A 1 80 ? 7.717 4.100 18.483 1.00 96.06 80 GLU A O 1
ATOM 649 N N . LEU A 1 81 ? 6.454 4.639 16.710 1.00 94.94 81 LEU A N 1
ATOM 650 C CA . LEU A 1 81 ? 6.962 3.594 15.818 1.00 94.94 81 LEU A CA 1
ATOM 651 C C . LEU A 1 81 ? 8.312 3.949 15.176 1.00 94.94 81 LEU A C 1
ATOM 653 O O . LEU A 1 81 ? 8.889 3.126 14.463 1.00 94.94 81 LEU A O 1
ATOM 657 N N . ASN A 1 82 ? 8.804 5.174 15.383 1.00 93.00 82 ASN A N 1
ATOM 658 C CA . ASN A 1 82 ? 10.006 5.710 14.752 1.00 93.00 82 ASN A CA 1
ATOM 659 C C . ASN A 1 82 ? 10.010 5.505 13.216 1.00 93.00 82 ASN A C 1
ATOM 661 O O . ASN A 1 82 ? 10.962 4.986 12.624 1.00 93.00 82 ASN A O 1
ATOM 665 N N . ILE A 1 83 ? 8.914 5.911 12.569 1.00 93.06 83 ILE A N 1
ATOM 666 C CA . ILE A 1 83 ? 8.743 5.925 11.108 1.00 93.06 83 ILE A CA 1
ATOM 667 C C . ILE A 1 83 ? 8.289 7.306 10.638 1.00 93.06 83 ILE A C 1
ATOM 669 O O . ILE A 1 83 ? 7.840 8.131 11.428 1.00 93.06 83 ILE A O 1
ATOM 673 N N . ARG A 1 84 ? 8.389 7.571 9.331 1.00 90.19 84 ARG A N 1
ATOM 674 C CA . ARG A 1 84 ? 8.054 8.898 8.789 1.00 90.19 84 ARG A CA 1
ATOM 675 C C . ARG A 1 84 ? 6.574 9.232 8.925 1.00 90.19 84 ARG A C 1
ATOM 677 O O . ARG A 1 84 ? 6.244 10.327 9.367 1.00 90.19 84 ARG A O 1
ATOM 684 N N . TRP A 1 85 ? 5.701 8.304 8.536 1.00 94.38 85 TRP A N 1
ATOM 685 C CA . TRP A 1 85 ? 4.263 8.547 8.483 1.00 94.38 85 TRP A CA 1
ATOM 686 C C . TRP A 1 85 ? 3.455 7.280 8.753 1.00 94.38 85 TRP A C 1
ATOM 688 O O . TRP A 1 85 ? 3.826 6.181 8.335 1.00 94.38 85 TRP A O 1
ATOM 698 N N . VAL A 1 86 ? 2.310 7.478 9.402 1.00 97.62 86 VAL A N 1
ATOM 699 C CA . VAL A 1 86 ? 1.200 6.526 9.453 1.00 97.62 86 VAL A CA 1
ATOM 700 C C . VAL A 1 86 ? 0.004 7.231 8.827 1.00 97.62 86 VAL A C 1
ATOM 702 O O . VAL A 1 86 ? -0.451 8.248 9.357 1.00 97.62 86 VAL A O 1
ATOM 705 N N . ASP A 1 87 ? -0.495 6.723 7.703 1.00 97.31 87 ASP A N 1
ATOM 706 C CA . ASP A 1 87 ? -1.782 7.152 7.168 1.00 97.31 87 ASP A CA 1
ATOM 707 C C . ASP A 1 87 ? -2.892 6.290 7.767 1.00 97.31 87 ASP A C 1
ATOM 709 O O . ASP A 1 87 ? -2.775 5.073 7.889 1.00 97.31 87 ASP A O 1
ATOM 713 N N . ILE A 1 88 ? -3.976 6.938 8.184 1.00 98.25 88 ILE A N 1
ATOM 714 C CA . ILE A 1 88 ? -5.093 6.271 8.860 1.00 98.25 88 ILE A CA 1
ATOM 715 C C . ILE A 1 88 ? -6.393 6.733 8.236 1.00 98.25 88 ILE A C 1
ATOM 717 O O . ILE A 1 88 ? -6.827 7.865 8.452 1.00 98.25 88 ILE A O 1
ATOM 721 N N . THR A 1 89 ? -7.037 5.854 7.490 1.00 97.00 89 THR A N 1
ATOM 722 C CA . THR A 1 89 ? -8.352 6.107 6.915 1.00 97.00 89 THR A CA 1
ATOM 723 C C . THR A 1 89 ? -9.425 5.473 7.789 1.00 97.00 89 THR A C 1
ATOM 725 O O . THR A 1 89 ? -9.324 4.313 8.172 1.00 97.00 89 THR A O 1
ATOM 728 N N . TRP A 1 90 ? -10.491 6.222 8.077 1.00 97.81 90 TRP A N 1
ATOM 729 C CA . TRP A 1 90 ? -11.679 5.693 8.746 1.00 97.81 90 TRP A CA 1
ATOM 730 C C . TRP A 1 90 ? -12.789 5.387 7.738 1.00 97.81 90 TRP A C 1
ATOM 732 O O . TRP A 1 90 ? -13.093 6.192 6.847 1.00 97.81 90 TRP A O 1
ATOM 742 N N . THR A 1 91 ? -13.451 4.248 7.911 1.00 97.44 91 THR A N 1
ATOM 743 C CA . THR A 1 91 ? -14.591 3.830 7.098 1.00 97.44 91 THR A CA 1
ATOM 744 C C . THR A 1 91 ? -15.630 3.075 7.926 1.00 97.44 91 THR A C 1
ATOM 746 O O . THR A 1 91 ? -15.468 2.838 9.116 1.00 97.44 91 THR A O 1
ATOM 749 N N . ASN A 1 92 ? -16.728 2.689 7.284 1.00 96.25 92 ASN A N 1
ATOM 750 C CA . ASN A 1 92 ? -17.754 1.844 7.879 1.00 96.25 92 ASN A CA 1
ATOM 751 C C . ASN A 1 92 ? -18.217 0.777 6.881 1.00 96.25 92 ASN A C 1
ATOM 753 O O . ASN A 1 92 ? -17.904 0.831 5.687 1.00 96.25 92 ASN A O 1
ATOM 757 N N . LYS A 1 93 ? -19.010 -0.180 7.366 1.00 95.25 93 LYS A N 1
ATOM 758 C CA . LYS A 1 93 ? -19.554 -1.280 6.560 1.00 95.25 93 LYS A CA 1
ATOM 759 C C . LYS A 1 93 ? -20.257 -0.817 5.278 1.00 95.25 93 LYS A C 1
ATOM 761 O O . LYS A 1 93 ? -20.056 -1.424 4.230 1.00 95.25 93 LYS A O 1
ATOM 766 N N . LEU A 1 94 ? -21.064 0.246 5.341 1.00 95.94 94 LEU A N 1
ATOM 767 C CA . LEU A 1 94 ? -21.799 0.753 4.175 1.00 95.94 94 LEU A CA 1
ATOM 768 C C . LEU A 1 94 ? -20.846 1.278 3.095 1.00 95.94 94 LEU A C 1
ATOM 770 O O . LEU A 1 94 ? -21.044 0.995 1.916 1.00 95.94 94 LEU A O 1
ATOM 774 N N . ARG A 1 95 ? -19.794 1.999 3.497 1.00 96.69 95 ARG A N 1
ATOM 775 C CA . ARG A 1 95 ? -18.754 2.503 2.589 1.00 96.69 95 ARG A CA 1
ATOM 776 C C . ARG A 1 95 ? -17.901 1.386 2.002 1.00 96.69 95 ARG A C 1
ATOM 778 O O . ARG A 1 95 ? -17.579 1.447 0.824 1.00 96.69 95 ARG A O 1
ATOM 785 N N . LEU A 1 96 ? -17.569 0.357 2.786 1.00 96.56 96 LEU A N 1
ATOM 786 C CA . LEU A 1 96 ? -16.874 -0.826 2.265 1.00 96.56 96 LEU A CA 1
ATOM 787 C C . LEU A 1 96 ? -17.716 -1.558 1.217 1.00 96.56 96 LEU A C 1
ATOM 789 O O . LEU A 1 96 ? -17.207 -1.909 0.156 1.00 96.56 96 LEU A O 1
ATOM 793 N N . ALA A 1 97 ? -19.008 -1.745 1.497 1.00 96.38 97 ALA A N 1
ATOM 794 C CA . ALA A 1 97 ? -19.940 -2.409 0.590 1.00 96.38 97 ALA A CA 1
ATOM 795 C C . ALA A 1 97 ? -20.209 -1.615 -0.699 1.00 96.38 97 ALA A C 1
ATOM 797 O O . ALA A 1 97 ? -20.607 -2.208 -1.702 1.00 96.38 97 ALA A O 1
ATOM 798 N N . SER A 1 98 ? -19.999 -0.295 -0.683 1.00 96.56 98 SER A N 1
ATOM 799 C CA . SER A 1 98 ? -20.172 0.578 -1.848 1.00 96.56 98 SER A CA 1
ATOM 800 C C . SER A 1 98 ? -18.884 0.837 -2.634 1.00 96.56 98 SER A C 1
ATOM 802 O O . SER A 1 98 ? -18.931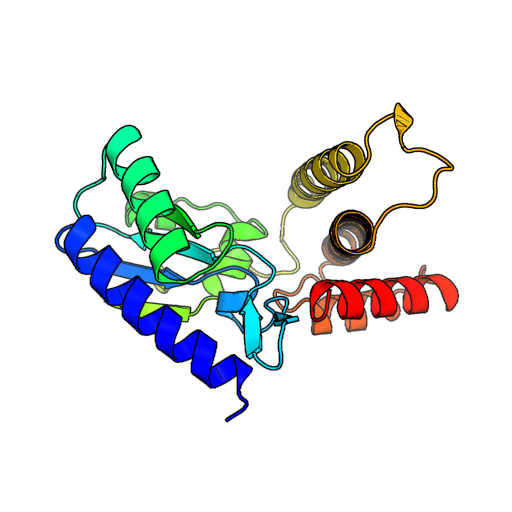 1.546 -3.646 1.00 96.56 98 SER A O 1
ATOM 804 N N . LEU A 1 99 ? -17.747 0.262 -2.218 1.00 96.06 99 LEU A N 1
ATOM 805 C CA . LEU A 1 99 ? -16.504 0.346 -2.981 1.00 96.06 99 LEU A CA 1
ATOM 806 C C . LEU A 1 99 ? -16.714 -0.231 -4.382 1.00 96.06 99 LEU A C 1
ATOM 808 O O . LEU A 1 99 ? -17.129 -1.377 -4.560 1.00 96.06 99 LEU A O 1
ATOM 812 N N . ARG A 1 100 ? -16.405 0.587 -5.387 1.00 94.50 100 ARG A N 1
ATOM 813 C CA . ARG A 1 100 ? -16.410 0.165 -6.787 1.00 94.50 100 ARG A CA 1
ATOM 814 C C . ARG A 1 100 ? -15.168 -0.680 -7.085 1.00 94.50 100 ARG A C 1
ATOM 816 O O . ARG A 1 100 ? -14.141 -0.458 -6.439 1.00 94.50 100 ARG A O 1
ATOM 823 N N . PRO A 1 101 ? -15.229 -1.567 -8.096 1.00 94.94 101 PRO A N 1
ATOM 824 C CA . PRO A 1 101 ? -14.045 -2.193 -8.674 1.00 94.94 101 PRO A CA 1
ATOM 825 C C . PRO A 1 101 ? -12.953 -1.161 -8.969 1.00 94.94 101 PRO A C 1
ATOM 827 O O . PRO A 1 101 ? -13.179 -0.205 -9.710 1.00 94.94 101 PRO A O 1
ATOM 830 N N . SER A 1 102 ? -11.794 -1.341 -8.348 1.00 95.75 102 SER A N 1
ATOM 831 C CA . SER A 1 102 ? -10.645 -0.434 -8.401 1.00 95.75 102 SER A CA 1
ATOM 832 C C . SER A 1 102 ? -9.391 -1.182 -7.961 1.00 95.75 102 SER A C 1
ATOM 834 O O . SER A 1 102 ? -9.500 -2.237 -7.329 1.00 95.75 102 SER A O 1
ATOM 836 N N . ILE A 1 103 ? -8.207 -0.631 -8.241 1.00 95.69 103 ILE A N 1
ATOM 837 C CA . ILE A 1 103 ? -6.961 -1.177 -7.684 1.00 95.69 103 ILE A CA 1
ATOM 838 C C . ILE A 1 103 ? -7.044 -1.176 -6.154 1.00 95.69 103 ILE A C 1
ATOM 840 O O . ILE A 1 103 ? -6.767 -2.189 -5.523 1.00 95.69 103 ILE A O 1
ATOM 844 N N . PHE A 1 104 ? -7.524 -0.076 -5.564 1.00 95.44 104 PHE A N 1
ATOM 845 C CA . PHE A 1 104 ? -7.662 0.045 -4.113 1.00 95.44 104 PHE A CA 1
ATOM 846 C C . PHE A 1 104 ? -8.542 -1.055 -3.505 1.00 95.44 104 PHE A C 1
ATOM 848 O O . PHE A 1 104 ? -8.127 -1.715 -2.558 1.00 95.44 104 PHE A O 1
ATOM 855 N N . SER A 1 105 ? -9.749 -1.281 -4.036 1.00 96.62 105 SER A N 1
ATOM 856 C CA . SER A 1 105 ? -10.641 -2.313 -3.487 1.00 96.62 105 SER A CA 1
ATOM 857 C C . SER A 1 105 ? -10.092 -3.724 -3.707 1.00 96.62 105 SER A C 1
ATOM 859 O O . SER A 1 105 ? -10.307 -4.599 -2.866 1.00 96.62 105 SER A O 1
ATOM 861 N N . TYR A 1 106 ? -9.383 -3.952 -4.817 1.00 97.12 106 TYR A N 1
ATOM 862 C CA . TYR A 1 106 ? -8.750 -5.232 -5.118 1.00 97.12 106 TYR A CA 1
ATOM 863 C C . TYR A 1 106 ? -7.608 -5.527 -4.143 1.00 97.12 106 TYR A C 1
ATOM 865 O O . TYR A 1 106 ? -7.605 -6.575 -3.495 1.00 97.12 106 TYR A O 1
ATOM 873 N N . ASP A 1 107 ? -6.693 -4.580 -3.963 1.00 96.50 107 ASP A N 1
ATOM 874 C CA . ASP A 1 107 ? -5.563 -4.717 -3.047 1.00 96.50 107 ASP A CA 1
ATOM 875 C C . ASP A 1 107 ? -6.025 -4.777 -1.589 1.00 96.50 107 ASP A C 1
ATOM 877 O O . ASP A 1 107 ? -5.537 -5.606 -0.825 1.00 96.50 107 ASP A O 1
ATOM 881 N N . LEU A 1 108 ? -7.042 -4.000 -1.204 1.00 97.19 108 LEU A N 1
ATOM 882 C CA . LEU A 1 108 ? -7.632 -4.093 0.132 1.00 97.19 108 LEU A CA 1
ATOM 883 C C . LEU A 1 108 ? -8.185 -5.500 0.415 1.00 97.19 108 LEU A C 1
ATOM 885 O O . LEU A 1 108 ? -8.095 -6.004 1.529 1.00 97.19 108 LEU A O 1
ATOM 889 N N . LYS A 1 109 ? -8.765 -6.158 -0.594 1.00 96.62 109 LYS A N 1
ATOM 890 C CA . LYS A 1 109 ? -9.337 -7.501 -0.449 1.00 96.62 109 LYS A CA 1
ATOM 891 C C . LYS A 1 109 ? -8.279 -8.606 -0.441 1.00 96.62 109 LYS A C 1
ATOM 893 O O . LYS A 1 109 ? -8.493 -9.630 0.208 1.00 96.62 109 LYS A O 1
ATOM 898 N N . HIS A 1 110 ? -7.202 -8.439 -1.205 1.00 95.69 110 HIS A N 1
ATOM 899 C CA . HIS A 1 110 ? -6.263 -9.519 -1.523 1.00 95.69 110 HIS A CA 1
ATOM 900 C C . HIS A 1 110 ? -4.853 -9.337 -0.941 1.00 95.69 110 HIS A C 1
ATOM 902 O O . HIS A 1 110 ? -4.111 -10.310 -0.878 1.00 95.69 110 HIS A O 1
ATOM 908 N N . ALA A 1 111 ? -4.490 -8.130 -0.511 1.00 95.81 111 ALA A N 1
ATOM 909 C CA . ALA A 1 111 ? -3.158 -7.753 -0.038 1.00 95.81 111 ALA A CA 1
ATOM 910 C C . ALA A 1 111 ? -3.232 -6.865 1.211 1.00 95.81 111 ALA A C 1
ATOM 912 O O . ALA A 1 111 ? -2.697 -5.758 1.262 1.00 95.81 111 ALA A O 1
ATOM 913 N N . SER A 1 112 ? -3.936 -7.355 2.226 1.00 97.12 112 SER A N 1
ATOM 914 C CA . SER A 1 112 ? -4.076 -6.684 3.516 1.00 97.12 112 SER A CA 1
ATOM 915 C C . SER A 1 112 ? -3.939 -7.679 4.659 1.00 97.12 112 SER A C 1
ATOM 917 O O . SER A 1 112 ? -4.260 -8.859 4.513 1.00 97.12 112 SER A O 1
ATOM 919 N N . THR A 1 113 ? -3.492 -7.186 5.808 1.00 97.81 113 THR A N 1
ATOM 920 C CA . THR A 1 113 ? -3.386 -7.941 7.055 1.00 97.81 113 THR A CA 1
ATOM 921 C C . THR A 1 113 ? -4.368 -7.361 8.063 1.00 97.81 113 THR A C 1
ATOM 923 O O . THR A 1 113 ? -4.345 -6.162 8.342 1.00 97.81 113 THR A O 1
ATOM 926 N N . LEU A 1 114 ? -5.220 -8.214 8.629 1.00 98.25 114 LEU A N 1
ATOM 927 C CA . LEU A 1 114 ? -6.022 -7.861 9.796 1.00 98.25 114 LEU A CA 1
ATOM 928 C C . LEU A 1 114 ? -5.095 -7.727 11.009 1.00 98.25 114 LEU A C 1
ATOM 930 O O . LEU A 1 114 ? -4.390 -8.679 11.337 1.00 98.25 114 LEU A O 1
ATOM 934 N N . LEU A 1 115 ? -5.092 -6.558 11.645 1.00 98.44 115 LEU A N 1
ATOM 935 C CA . LEU A 1 115 ? -4.347 -6.320 12.880 1.00 98.44 115 LEU A CA 1
ATOM 936 C C . LEU A 1 115 ? -5.189 -6.680 14.106 1.00 98.44 115 LEU A C 1
ATOM 938 O O . LEU A 1 115 ? -4.693 -7.347 15.006 1.00 98.44 115 LEU A O 1
ATOM 942 N N . ALA A 1 116 ? -6.462 -6.275 14.109 1.00 98.38 116 ALA A N 1
ATOM 943 C CA . ALA A 1 116 ? -7.415 -6.577 15.174 1.00 98.38 116 ALA A CA 1
ATOM 944 C C . ALA A 1 116 ? -8.871 -6.543 14.674 1.00 98.38 116 ALA A C 1
ATOM 946 O O . ALA A 1 116 ? -9.153 -5.986 13.607 1.00 98.38 116 ALA A O 1
ATOM 947 N N . GLY A 1 117 ? -9.788 -7.123 15.454 1.00 97.44 117 GLY A N 1
ATOM 948 C CA . GLY A 1 117 ? -11.228 -7.174 15.172 1.00 97.44 117 GLY A CA 1
ATOM 949 C C . GLY A 1 117 ? -11.677 -8.349 14.289 1.00 97.44 117 GLY A C 1
ATOM 950 O O . GLY A 1 117 ? -11.059 -9.414 14.271 1.00 97.44 117 GLY A O 1
ATOM 951 N N . ASP A 1 118 ? -12.792 -8.178 13.574 1.00 96.12 118 ASP A N 1
ATOM 952 C CA . ASP A 1 118 ? -13.455 -9.242 12.812 1.00 96.12 118 ASP A CA 1
ATOM 953 C C . ASP A 1 118 ? -13.003 -9.296 11.342 1.00 96.12 118 ASP A C 1
ATOM 955 O O . ASP A 1 118 ? -13.290 -8.418 10.529 1.00 96.12 118 ASP A O 1
ATOM 959 N N . ASN A 1 119 ? -12.389 -10.414 10.950 1.00 95.56 119 ASN A N 1
ATOM 960 C CA . ASN A 1 119 ? -11.975 -10.686 9.570 1.00 95.56 119 ASN A CA 1
ATOM 961 C C . ASN A 1 119 ? -13.148 -10.739 8.564 1.00 95.56 119 ASN A C 1
ATOM 963 O O . ASN A 1 119 ? -12.952 -10.669 7.346 1.00 95.56 119 ASN A O 1
ATOM 967 N N . SER A 1 120 ? -14.392 -10.881 9.030 1.00 95.62 120 SER A N 1
ATOM 968 C CA . SER A 1 120 ? -15.569 -10.907 8.158 1.00 95.62 120 SER A CA 1
ATOM 969 C C . SER A 1 120 ? -15.774 -9.592 7.394 1.00 95.62 120 SER A C 1
ATOM 971 O O . SER A 1 120 ? -16.413 -9.610 6.335 1.00 95.62 120 SER A O 1
ATOM 973 N N . VAL A 1 121 ? -15.163 -8.482 7.838 1.00 95.94 121 VAL A N 1
ATOM 974 C CA . VAL A 1 121 ? -15.246 -7.173 7.170 1.00 95.94 121 VAL A CA 1
ATOM 975 C C . VAL A 1 121 ? -14.807 -7.217 5.707 1.00 95.94 121 VAL A C 1
ATOM 977 O O . VAL A 1 121 ? -15.408 -6.552 4.858 1.00 95.94 121 VAL A O 1
ATOM 980 N N . PHE A 1 122 ? -13.837 -8.069 5.359 1.00 96.00 122 PHE A N 1
ATOM 981 C CA . PHE A 1 122 ? -13.386 -8.204 3.975 1.00 96.00 122 PHE A CA 1
ATOM 982 C C . PHE A 1 122 ? -14.488 -8.738 3.054 1.00 96.00 122 PHE A C 1
ATOM 984 O O . PHE A 1 122 ? -14.414 -8.538 1.843 1.00 96.00 122 PHE A O 1
ATOM 991 N N . ARG A 1 123 ? -15.523 -9.424 3.564 1.00 95.12 123 ARG A N 1
ATOM 992 C CA . ARG A 1 123 ? -16.658 -9.912 2.749 1.00 95.12 123 ARG A CA 1
ATOM 993 C C . ARG A 1 123 ? -17.478 -8.771 2.138 1.00 95.12 123 ARG A C 1
ATOM 995 O O . ARG A 1 123 ? -18.151 -8.989 1.131 1.00 95.12 123 ARG A O 1
ATOM 1002 N N . TRP A 1 124 ? -17.408 -7.572 2.718 1.00 95.56 124 TRP A N 1
ATOM 1003 C CA . TRP A 1 124 ? -18.079 -6.384 2.187 1.00 95.56 124 TRP A CA 1
ATOM 1004 C C . TRP A 1 124 ? -17.334 -5.776 0.998 1.00 95.56 124 TRP A C 1
ATOM 1006 O O . TRP A 1 124 ? -17.971 -5.178 0.139 1.00 95.56 124 TRP A O 1
ATOM 1016 N N . VAL A 1 125 ? -16.019 -5.987 0.892 1.00 96.31 125 VAL A N 1
ATOM 1017 C CA . VAL A 1 125 ? -15.213 -5.493 -0.230 1.00 96.31 125 VAL A CA 1
ATOM 1018 C C . VAL A 1 125 ? -15.394 -6.419 -1.436 1.00 96.31 125 VAL A C 1
ATOM 1020 O O . VAL A 1 125 ? -15.026 -7.597 -1.398 1.00 96.31 125 VAL A O 1
ATOM 1023 N N . ARG A 1 126 ? -15.982 -5.886 -2.513 1.00 94.19 126 ARG A N 1
ATOM 1024 C CA . ARG A 1 126 ? -16.330 -6.626 -3.739 1.00 94.19 126 ARG A CA 1
ATOM 1025 C C . ARG A 1 126 ? -15.615 -6.029 -4.961 1.00 94.19 126 ARG A C 1
ATOM 1027 O O . ARG A 1 126 ? -16.256 -5.368 -5.774 1.00 94.19 126 ARG A O 1
ATOM 1034 N N . PRO A 1 127 ? -14.302 -6.268 -5.119 1.00 93.38 127 PRO A N 1
ATOM 1035 C CA . PRO A 1 127 ? -13.511 -5.619 -6.166 1.00 93.38 127 PRO A CA 1
ATOM 1036 C C . PRO A 1 127 ? -13.773 -6.156 -7.579 1.00 93.38 127 PRO A C 1
ATOM 1038 O O . PRO A 1 127 ? -13.375 -5.535 -8.558 1.00 93.38 127 PRO A O 1
ATOM 1041 N N . GLY A 1 128 ? -14.435 -7.310 -7.703 1.00 90.94 128 GLY A N 1
ATOM 1042 C CA . GLY A 1 128 ? -14.505 -8.045 -8.964 1.00 90.94 128 GLY A CA 1
ATOM 1043 C C . GLY A 1 128 ? -13.170 -8.719 -9.324 1.00 90.94 128 GLY A C 1
ATOM 1044 O O . GLY A 1 128 ? -12.212 -8.669 -8.552 1.00 90.94 128 GLY A O 1
ATOM 1045 N N . PRO A 1 129 ? -13.104 -9.417 -10.470 1.00 93.69 129 PRO A N 1
ATOM 1046 C CA . PRO A 1 129 ? -11.884 -10.088 -10.909 1.00 93.69 129 PRO A CA 1
ATOM 1047 C C . PRO 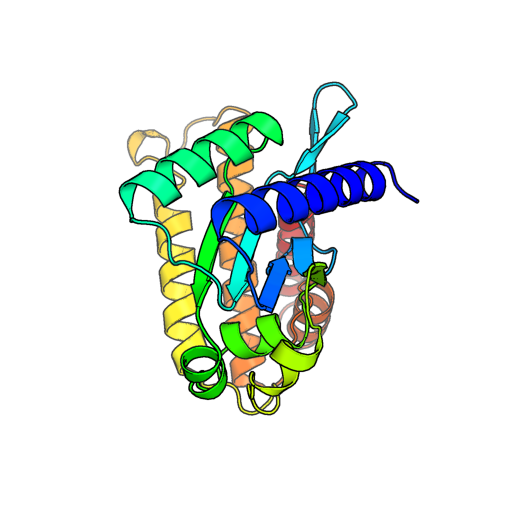A 1 129 ? -10.847 -9.087 -11.443 1.00 93.69 129 PRO A C 1
ATOM 1049 O O . PRO A 1 129 ? -11.209 -8.119 -12.112 1.00 93.69 129 PRO A O 1
ATOM 1052 N N . ALA A 1 130 ? -9.556 -9.376 -11.240 1.00 91.38 130 ALA A N 1
ATOM 1053 C CA . ALA A 1 130 ? -8.441 -8.524 -11.679 1.00 91.38 130 ALA A CA 1
ATOM 1054 C C . ALA A 1 130 ? -8.506 -8.141 -13.168 1.00 91.38 130 ALA A C 1
ATOM 1056 O O . ALA A 1 130 ? -8.255 -6.996 -13.533 1.00 91.38 130 ALA A O 1
ATOM 1057 N N . GLY A 1 131 ? -8.907 -9.084 -14.028 1.00 93.12 131 GLY A N 1
ATOM 1058 C CA . GLY A 1 131 ? -9.026 -8.869 -15.474 1.00 93.12 131 GLY A CA 1
ATOM 1059 C C . GLY A 1 131 ? -10.177 -7.955 -15.907 1.00 93.12 131 GLY A C 1
ATOM 1060 O O . GLY A 1 131 ? -10.362 -7.740 -17.099 1.00 93.12 131 GLY A O 1
ATOM 1061 N N . ARG A 1 132 ? -10.975 -7.440 -14.964 1.00 93.00 132 ARG A N 1
ATOM 1062 C CA . ARG A 1 132 ? -12.054 -6.472 -15.217 1.00 93.00 132 ARG A CA 1
ATOM 1063 C C . ARG A 1 132 ? -11.869 -5.164 -14.450 1.00 93.00 132 ARG A C 1
ATOM 1065 O O . ARG A 1 132 ? -12.820 -4.390 -14.343 1.00 93.00 132 ARG A O 1
ATOM 1072 N N . LEU A 1 133 ? -10.680 -4.919 -13.896 1.00 95.19 133 LEU A N 1
ATOM 1073 C CA . LEU A 1 133 ? -10.397 -3.637 -13.263 1.00 95.19 133 LEU A CA 1
ATOM 1074 C C . LEU A 1 133 ? -10.482 -2.502 -14.302 1.00 95.19 133 LEU A C 1
ATOM 1076 O O . LEU A 1 133 ? -9.999 -2.670 -15.424 1.00 95.19 133 LEU A O 1
ATOM 1080 N N . PRO A 1 134 ? -11.105 -1.356 -13.970 1.00 93.94 134 PRO A N 1
ATOM 1081 C CA . PRO A 1 134 ? -11.309 -0.287 -14.942 1.00 93.94 134 PRO A CA 1
ATOM 1082 C C . PRO A 1 134 ? -9.995 0.338 -15.418 1.00 93.94 134 PRO A C 1
ATOM 1084 O O . PRO A 1 134 ? -9.143 0.699 -14.609 1.00 93.94 134 PRO A O 1
ATOM 1087 N N . LEU A 1 135 ? -9.870 0.605 -16.722 1.00 92.38 135 LEU A N 1
ATOM 1088 C CA . LEU A 1 135 ? -8.725 1.354 -17.260 1.00 92.38 135 LEU A CA 1
ATOM 1089 C C . LEU A 1 135 ? -8.648 2.801 -16.755 1.00 92.38 135 LEU A C 1
ATOM 1091 O O . LEU A 1 135 ? -7.577 3.396 -16.789 1.00 92.38 135 LEU A O 1
ATOM 1095 N N . SER A 1 136 ? -9.738 3.371 -16.232 1.00 92.69 136 SER A N 1
ATOM 1096 C CA . SER A 1 136 ? -9.692 4.680 -15.564 1.00 92.69 136 SER A CA 1
ATOM 1097 C C . SER A 1 136 ? -8.755 4.695 -14.349 1.00 92.69 136 SER A C 1
ATOM 1099 O O . SER A 1 136 ? -8.221 5.750 -14.011 1.00 92.69 136 SER A O 1
ATOM 1101 N N . GLU A 1 137 ? -8.502 3.536 -13.726 1.00 92.81 137 GLU A N 1
ATOM 1102 C CA . GLU A 1 137 ? -7.522 3.399 -12.642 1.00 92.81 137 GLU A CA 1
ATOM 1103 C C . GLU A 1 137 ? -6.102 3.721 -13.117 1.00 92.81 137 GLU A C 1
ATOM 1105 O O . GLU A 1 137 ? -5.334 4.320 -12.366 1.00 92.81 137 GLU A O 1
ATOM 1110 N N . ALA A 1 138 ? -5.773 3.410 -14.378 1.00 89.88 138 ALA A N 1
ATOM 1111 C CA . ALA A 1 138 ? -4.480 3.740 -14.969 1.00 89.88 138 ALA A CA 1
ATOM 1112 C C . ALA A 1 138 ? -4.232 5.253 -14.959 1.00 89.88 138 ALA A C 1
ATOM 1114 O O . ALA A 1 138 ? -3.145 5.697 -14.605 1.00 89.88 138 ALA A O 1
ATOM 1115 N N . VAL A 1 139 ? -5.253 6.054 -15.284 1.00 88.25 139 VAL A N 1
ATOM 1116 C CA . VAL A 1 139 ? -5.148 7.521 -15.296 1.00 88.25 139 VAL A CA 1
ATOM 1117 C C . VAL A 1 139 ? -4.920 8.058 -13.886 1.00 88.25 139 VAL A C 1
ATOM 1119 O O . VAL A 1 139 ? -4.016 8.867 -13.671 1.00 88.25 139 VAL A O 1
ATOM 1122 N N . THR A 1 140 ? -5.714 7.598 -12.915 1.00 88.56 140 THR A N 1
ATOM 1123 C CA . THR A 1 140 ? -5.584 8.018 -11.513 1.00 88.56 140 THR A CA 1
ATOM 1124 C C . THR A 1 140 ? -4.209 7.665 -10.960 1.00 88.56 140 THR A C 1
ATOM 1126 O O . THR A 1 140 ? -3.536 8.532 -10.401 1.00 88.56 140 THR A O 1
ATOM 1129 N N . LEU A 1 141 ? -3.777 6.417 -11.151 1.00 88.62 141 LEU A N 1
ATOM 1130 C CA . LEU A 1 141 ? -2.508 5.908 -10.650 1.00 88.62 141 LEU A CA 1
ATOM 1131 C C . LEU A 1 141 ? -1.318 6.612 -11.305 1.00 88.62 141 LEU A C 1
ATOM 1133 O O . LEU A 1 141 ? -0.406 7.065 -10.618 1.00 88.62 141 LEU A O 1
ATOM 1137 N N . PHE A 1 142 ? -1.325 6.733 -12.631 1.00 82.31 142 PHE A N 1
ATOM 1138 C CA . PHE A 1 142 ? -0.224 7.356 -13.352 1.00 82.31 142 PHE A CA 1
ATOM 1139 C C . PHE A 1 142 ? -0.085 8.836 -12.977 1.00 82.31 142 PHE A C 1
ATOM 1141 O O . PHE A 1 142 ? 1.020 9.301 -12.702 1.00 82.31 142 PHE A O 1
ATOM 1148 N N . ARG A 1 143 ? -1.204 9.566 -12.851 1.00 87.25 143 ARG A N 1
ATOM 1149 C CA . ARG A 1 143 ? -1.195 10.981 -12.452 1.00 87.25 143 ARG A CA 1
ATOM 1150 C C . ARG A 1 143 ? -0.640 11.189 -11.045 1.00 87.25 143 ARG A C 1
ATOM 1152 O O . ARG A 1 143 ? 0.193 12.072 -10.857 1.00 87.25 143 ARG A O 1
ATOM 1159 N N . THR A 1 144 ? -1.087 10.407 -10.060 1.00 88.81 144 THR A N 1
ATOM 1160 C CA . THR A 1 144 ? -0.610 10.566 -8.674 1.00 88.81 144 THR A CA 1
ATOM 1161 C C . THR A 1 144 ? 0.875 10.243 -8.557 1.00 88.81 144 THR A C 1
ATOM 1163 O O . THR A 1 144 ? 1.590 10.945 -7.849 1.00 88.81 144 THR A O 1
ATOM 1166 N N . ARG A 1 145 ? 1.359 9.245 -9.305 1.00 92.06 145 ARG A N 1
ATOM 1167 C CA . ARG A 1 145 ? 2.763 8.811 -9.280 1.00 92.06 145 ARG A CA 1
ATOM 1168 C C . ARG A 1 145 ? 3.698 9.755 -10.028 1.00 92.06 145 ARG A C 1
ATOM 1170 O O . ARG A 1 145 ? 4.791 10.028 -9.535 1.00 92.06 145 ARG A O 1
ATOM 1177 N N . LEU A 1 146 ? 3.269 10.296 -11.169 1.00 88.12 146 LEU A N 1
ATOM 1178 C CA . LEU A 1 146 ? 4.031 11.325 -11.874 1.00 88.12 146 LEU A CA 1
ATOM 1179 C C . LEU A 1 146 ? 4.127 12.613 -11.061 1.00 88.12 146 LEU A C 1
ATOM 1181 O O . LEU A 1 146 ? 5.207 13.184 -10.981 1.00 88.12 146 LEU A O 1
ATOM 1185 N N . TRP A 1 147 ? 3.036 13.046 -10.423 1.00 89.06 147 TRP A N 1
ATOM 1186 C CA . TRP A 1 147 ? 3.061 14.241 -9.580 1.00 89.06 147 TRP A CA 1
ATOM 1187 C C . TRP A 1 147 ? 4.075 14.109 -8.437 1.00 89.06 147 TRP A C 1
ATOM 1189 O O . TRP A 1 147 ? 4.905 14.995 -8.244 1.00 89.06 147 TRP A O 1
ATOM 1199 N N . THR A 1 148 ? 4.071 12.977 -7.723 1.00 89.19 148 THR A N 1
ATOM 1200 C CA . THR A 1 148 ? 5.041 12.727 -6.645 1.00 89.19 148 THR A CA 1
ATOM 1201 C C . THR A 1 148 ? 6.473 12.612 -7.152 1.00 89.19 148 THR A C 1
ATOM 1203 O O . THR A 1 148 ? 7.394 13.037 -6.463 1.00 89.19 148 THR A O 1
ATOM 1206 N N . PHE A 1 149 ? 6.673 12.055 -8.350 1.00 90.88 149 PHE A N 1
ATOM 1207 C CA . PHE A 1 149 ? 8.000 11.952 -8.948 1.00 90.88 149 PHE A CA 1
ATOM 1208 C C . PHE A 1 149 ? 8.538 13.320 -9.381 1.00 90.88 149 PHE A C 1
ATOM 1210 O O . PHE A 1 149 ? 9.659 13.670 -9.023 1.00 90.88 149 PHE A O 1
ATOM 1217 N N . LEU A 1 150 ? 7.730 14.134 -10.061 1.00 86.75 150 LEU A N 1
ATOM 1218 C CA . LEU A 1 150 ? 8.110 15.497 -10.443 1.00 86.75 150 LEU A CA 1
ATOM 1219 C C . LEU A 1 150 ? 8.397 16.374 -9.218 1.00 86.75 150 LEU A C 1
ATOM 1221 O O . LEU A 1 150 ? 9.345 17.147 -9.234 1.00 86.75 150 LEU A O 1
ATOM 1225 N N . GLY A 1 151 ? 7.626 16.210 -8.140 1.00 86.44 151 GLY A N 1
ATOM 1226 C CA . GLY A 1 151 ? 7.860 16.904 -6.872 1.00 86.44 151 GLY A CA 1
ATOM 1227 C C . GLY A 1 151 ? 9.048 16.379 -6.057 1.00 86.44 151 GLY A C 1
ATOM 1228 O O . GLY A 1 151 ? 9.325 16.926 -4.994 1.00 86.44 151 GLY A O 1
ATOM 1229 N N . SER A 1 152 ? 9.736 15.324 -6.509 1.00 86.25 152 SER A N 1
ATOM 1230 C CA . SER A 1 152 ? 10.887 14.743 -5.799 1.00 86.25 152 SER A CA 1
ATOM 1231 C C . SER A 1 152 ? 12.236 15.358 -6.172 1.00 86.25 152 SER A C 1
ATOM 1233 O O . SER A 1 152 ? 13.262 14.952 -5.631 1.00 86.25 152 SER A O 1
ATOM 1235 N N . THR A 1 153 ? 12.241 16.338 -7.076 1.00 75.69 153 THR A N 1
ATOM 1236 C CA . THR A 1 153 ? 13.427 17.111 -7.456 1.00 75.69 153 THR A CA 1
ATOM 1237 C C . THR A 1 153 ? 13.050 18.577 -7.534 1.00 75.69 153 THR A C 1
ATOM 1239 O O . THR A 1 153 ? 12.092 18.932 -8.224 1.00 75.69 153 THR A O 1
ATOM 1242 N N . MET A 1 154 ? 13.803 19.437 -6.852 1.00 69.38 154 MET A N 1
ATOM 1243 C CA . MET A 1 154 ? 13.610 20.873 -7.010 1.00 69.38 154 MET A CA 1
ATOM 1244 C C . MET A 1 154 ? 14.236 21.344 -8.336 1.00 69.38 154 MET A C 1
ATOM 1246 O O . MET A 1 154 ? 15.280 20.823 -8.739 1.00 69.38 154 MET A O 1
ATOM 1250 N N . PRO A 1 155 ? 13.638 22.321 -9.048 1.00 69.81 155 PRO A N 1
ATOM 1251 C CA . PRO A 1 155 ? 14.168 22.810 -10.324 1.00 69.81 155 PRO A CA 1
ATOM 1252 C C . PRO A 1 155 ? 15.645 23.238 -10.281 1.00 69.81 155 PRO A C 1
ATOM 1254 O O . PRO A 1 155 ? 16.362 23.094 -11.268 1.00 69.81 155 PRO A O 1
ATOM 1257 N N . ASP A 1 156 ? 16.114 23.736 -9.140 1.00 73.00 156 ASP A N 1
ATOM 1258 C CA . ASP A 1 156 ? 17.486 24.186 -8.910 1.00 73.00 156 ASP A CA 1
ATOM 1259 C C . ASP A 1 156 ? 18.476 23.050 -8.596 1.00 73.00 156 ASP A C 1
ATOM 1261 O O . ASP A 1 156 ? 19.684 23.296 -8.545 1.00 73.00 156 ASP A O 1
ATOM 1265 N N . GLU A 1 157 ? 18.007 21.815 -8.415 1.00 71.38 157 GLU A N 1
ATOM 1266 C CA . GLU A 1 157 ? 18.834 20.628 -8.153 1.00 71.38 157 GLU A CA 1
ATOM 1267 C C . GLU A 1 157 ? 19.159 19.823 -9.421 1.00 71.38 157 GLU A C 1
ATOM 1269 O O . GLU A 1 157 ? 20.029 18.947 -9.397 1.00 71.38 157 GLU A O 1
ATOM 1274 N N . PHE A 1 158 ? 18.524 20.139 -10.556 1.00 69.81 158 PHE A N 1
ATOM 1275 C CA . PHE A 1 158 ? 18.797 19.459 -11.823 1.00 69.81 158 PHE A CA 1
ATOM 1276 C C . PHE A 1 158 ? 20.262 19.621 -12.253 1.00 69.81 158 PHE A C 1
ATOM 1278 O O . PHE A 1 158 ? 20.803 20.724 -12.322 1.00 69.81 158 PHE A O 1
ATOM 1285 N N . GLY A 1 159 ? 20.914 18.495 -12.556 1.00 69.19 159 GLY A N 1
ATOM 1286 C CA . GLY A 1 159 ? 22.321 18.451 -12.970 1.00 69.19 159 GLY A CA 1
ATOM 1287 C C . GLY A 1 159 ? 23.336 18.566 -11.826 1.00 69.19 159 GLY A C 1
ATOM 1288 O O . GLY A 1 159 ? 24.538 18.495 -12.082 1.00 69.19 159 GLY A O 1
ATOM 1289 N N . LYS A 1 160 ? 22.890 18.706 -10.570 1.00 73.62 160 LYS A N 1
ATOM 1290 C CA . LYS A 1 160 ? 23.769 18.709 -9.393 1.00 73.62 160 LYS A CA 1
ATOM 1291 C C . LYS A 1 160 ? 23.925 17.302 -8.820 1.00 73.62 160 LYS A C 1
ATOM 1293 O O . LYS A 1 160 ? 23.058 16.442 -8.960 1.00 73.62 160 LYS A O 1
ATOM 1298 N N . ARG A 1 161 ? 25.046 17.065 -8.134 1.00 73.31 161 ARG A N 1
ATOM 1299 C CA . ARG A 1 161 ? 25.225 15.850 -7.336 1.00 73.31 161 ARG A CA 1
ATOM 1300 C C . ARG A 1 161 ? 24.305 15.934 -6.120 1.00 73.31 161 ARG A C 1
ATOM 1302 O O . ARG A 1 161 ? 24.486 16.800 -5.271 1.00 73.31 161 ARG A O 1
ATOM 1309 N N . ILE A 1 162 ? 23.330 15.039 -6.064 1.00 71.44 162 ILE A N 1
ATOM 1310 C CA . ILE A 1 162 ? 22.373 14.942 -4.965 1.00 71.44 162 ILE A CA 1
ATOM 1311 C C . ILE A 1 162 ? 23.032 14.169 -3.810 1.00 71.44 162 ILE A C 1
ATOM 1313 O O . ILE A 1 162 ? 23.772 13.2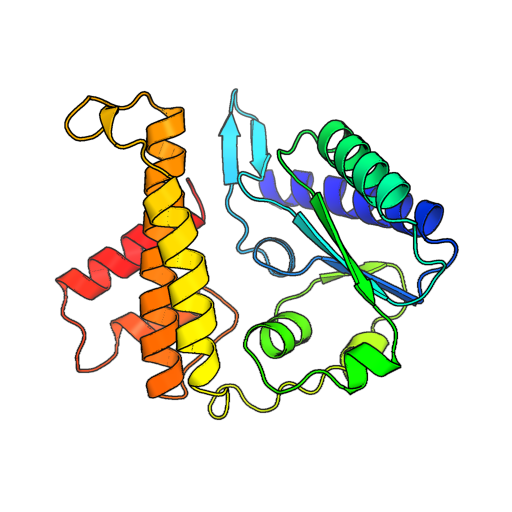12 -4.050 1.00 71.44 162 ILE A O 1
ATOM 1317 N N . SER A 1 163 ? 22.801 14.596 -2.566 1.00 74.69 163 SER A N 1
ATOM 1318 C CA . SER A 1 163 ? 23.249 13.867 -1.373 1.00 74.69 163 SER A CA 1
ATOM 1319 C C . SER A 1 163 ? 22.522 12.523 -1.225 1.00 74.69 163 SER A C 1
ATOM 1321 O O . SER A 1 163 ? 21.495 12.284 -1.860 1.00 74.69 163 SER A O 1
ATOM 1323 N N . ASP A 1 164 ? 23.055 11.626 -0.392 1.00 80.56 164 ASP A N 1
ATOM 1324 C CA . ASP A 1 164 ? 22.639 10.217 -0.385 1.00 80.56 164 ASP A CA 1
ATOM 1325 C C . ASP A 1 164 ? 21.140 10.009 -0.101 1.00 80.56 164 ASP A C 1
ATOM 1327 O O . ASP A 1 164 ? 20.502 9.200 -0.777 1.00 80.56 164 ASP A O 1
ATOM 1331 N N . GLU A 1 165 ? 20.550 10.752 0.843 1.00 85.25 165 GLU A N 1
ATOM 1332 C CA . GLU A 1 165 ? 19.136 10.580 1.205 1.00 85.25 165 GLU A CA 1
ATOM 1333 C C . GLU A 1 165 ? 18.152 11.213 0.205 1.00 85.25 165 GLU A C 1
ATOM 1335 O O . GLU A 1 165 ? 17.224 10.522 -0.219 1.00 85.25 165 GLU A O 1
ATOM 1340 N N . PRO A 1 166 ? 18.328 12.462 -0.265 1.00 86.56 166 PRO A N 1
ATOM 1341 C CA . PRO A 1 166 ? 17.507 12.980 -1.357 1.00 86.56 166 PRO A CA 1
ATOM 1342 C C . PRO A 1 166 ? 17.666 12.160 -2.649 1.00 86.56 166 PRO A C 1
ATOM 1344 O O . PRO A 1 166 ? 16.686 11.943 -3.360 1.00 86.56 166 PRO A O 1
ATOM 1347 N N . ALA A 1 167 ? 18.854 11.600 -2.918 1.00 87.50 167 ALA A N 1
ATOM 1348 C CA . ALA A 1 167 ? 19.052 10.680 -4.037 1.00 87.50 167 ALA A CA 1
ATOM 1349 C C . ALA A 1 167 ? 18.268 9.371 -3.843 1.00 87.50 167 ALA A C 1
ATOM 1351 O O . ALA A 1 167 ? 17.660 8.876 -4.793 1.00 87.50 167 ALA A O 1
ATOM 1352 N N . ARG A 1 168 ? 18.250 8.818 -2.621 1.00 90.19 168 ARG A N 1
ATOM 1353 C CA . ARG A 1 168 ? 17.421 7.657 -2.260 1.00 90.19 168 ARG A CA 1
ATOM 1354 C C . ARG A 1 168 ? 15.940 7.941 -2.475 1.00 90.19 168 ARG A C 1
ATOM 1356 O O . ARG A 1 168 ? 15.249 7.159 -3.126 1.00 90.19 168 ARG A O 1
ATOM 1363 N N . PHE A 1 169 ? 15.466 9.080 -1.978 1.00 89.94 169 PHE A N 1
ATOM 1364 C CA . PHE A 1 169 ? 14.082 9.503 -2.143 1.00 89.94 169 PHE A CA 1
ATOM 1365 C C . PHE A 1 169 ? 13.707 9.628 -3.622 1.00 89.94 169 PHE A C 1
ATOM 1367 O O . PHE A 1 169 ? 12.705 9.052 -4.046 1.00 89.94 169 PHE A O 1
ATOM 1374 N N . PHE A 1 170 ? 14.544 10.292 -4.423 1.00 90.88 170 PHE A N 1
ATOM 1375 C CA . PHE A 1 170 ? 14.345 10.423 -5.864 1.00 90.88 170 PHE A CA 1
ATOM 1376 C C . PHE A 1 170 ? 14.240 9.060 -6.562 1.00 90.88 170 PHE A C 1
ATOM 1378 O O . PHE A 1 170 ? 13.271 8.801 -7.281 1.00 90.88 170 PHE A O 1
ATOM 1385 N N . ARG A 1 171 ? 15.192 8.148 -6.311 1.00 92.38 171 ARG A N 1
ATOM 1386 C CA . ARG A 1 171 ? 15.160 6.798 -6.893 1.00 92.38 171 ARG A CA 1
ATOM 1387 C C . ARG A 1 171 ? 13.927 6.012 -6.449 1.00 92.38 171 ARG A C 1
ATOM 1389 O O . ARG A 1 171 ? 13.307 5.355 -7.284 1.00 92.38 171 ARG A O 1
ATOM 1396 N N . ASN A 1 172 ? 13.502 6.141 -5.191 1.00 93.62 172 ASN A N 1
ATOM 1397 C CA . ASN A 1 172 ? 12.273 5.520 -4.695 1.00 93.62 172 ASN A CA 1
ATOM 1398 C C . ASN A 1 172 ? 11.022 6.035 -5.433 1.00 93.62 172 ASN A C 1
ATOM 1400 O O . ASN A 1 172 ? 10.156 5.239 -5.813 1.00 93.62 172 ASN A O 1
ATOM 1404 N N . GLN A 1 173 ? 10.921 7.346 -5.678 1.00 93.75 173 GLN A N 1
ATOM 1405 C CA . GLN A 1 173 ? 9.801 7.913 -6.439 1.00 93.75 173 GLN A CA 1
ATOM 1406 C C . GLN A 1 173 ? 9.856 7.512 -7.921 1.00 93.75 173 GLN A C 1
ATOM 1408 O O . GLN A 1 173 ? 8.822 7.157 -8.493 1.00 93.75 173 GLN A O 1
ATOM 1413 N N . MET A 1 174 ? 11.049 7.459 -8.522 1.00 94.19 174 MET A N 1
ATOM 1414 C CA . MET A 1 174 ? 11.255 6.959 -9.888 1.00 94.19 174 MET A CA 1
ATOM 1415 C C . MET A 1 174 ? 10.838 5.488 -10.024 1.00 94.19 174 MET A C 1
ATOM 1417 O O . MET A 1 174 ? 10.158 5.106 -10.981 1.00 94.19 174 MET A O 1
ATOM 1421 N N . ALA A 1 175 ? 11.188 4.662 -9.039 1.00 96.06 175 ALA A N 1
ATOM 1422 C CA . ALA A 1 175 ? 10.779 3.268 -8.969 1.00 96.06 175 ALA A CA 1
ATOM 1423 C C . ALA A 1 175 ? 9.251 3.133 -8.884 1.00 96.06 175 ALA A C 1
ATOM 1425 O O . ALA A 1 175 ? 8.653 2.375 -9.647 1.00 96.06 175 ALA A O 1
ATOM 1426 N N . LYS A 1 176 ? 8.591 3.925 -8.028 1.00 94.75 176 LYS A N 1
ATOM 1427 C CA . LYS A 1 176 ? 7.121 3.966 -7.925 1.00 94.75 176 LYS A CA 1
ATOM 1428 C C . LYS A 1 176 ? 6.453 4.394 -9.235 1.00 94.75 176 LYS A C 1
ATOM 1430 O O . LYS A 1 176 ? 5.443 3.800 -9.609 1.00 94.75 176 LYS A O 1
ATOM 1435 N N . ALA A 1 177 ? 7.004 5.382 -9.941 1.00 95.38 177 ALA A N 1
ATOM 1436 C CA . ALA A 1 177 ? 6.498 5.810 -11.246 1.00 95.38 177 ALA A CA 1
ATOM 1437 C C . ALA A 1 177 ? 6.677 4.723 -12.320 1.00 95.38 177 ALA A C 1
ATOM 1439 O O . ALA A 1 177 ? 5.756 4.453 -13.091 1.00 95.38 177 ALA A O 1
ATOM 1440 N N . THR A 1 178 ? 7.820 4.035 -12.319 1.00 96.12 178 THR A N 1
ATOM 1441 C CA . THR A 1 178 ? 8.085 2.910 -13.229 1.00 96.12 178 THR A CA 1
ATOM 1442 C C . THR A 1 178 ? 7.114 1.754 -12.977 1.00 96.12 178 THR A C 1
ATOM 1444 O O . THR A 1 178 ? 6.518 1.231 -13.915 1.00 96.12 178 THR A O 1
ATOM 1447 N N . LEU A 1 179 ? 6.884 1.385 -11.713 1.00 96.19 179 LEU A N 1
ATOM 1448 C CA . LEU A 1 179 ? 5.914 0.346 -11.349 1.00 96.19 179 LEU A CA 1
ATOM 1449 C C . LEU A 1 179 ? 4.475 0.746 -11.703 1.00 96.19 179 LEU A C 1
ATOM 1451 O O . LEU A 1 179 ? 3.696 -0.107 -12.113 1.00 96.19 179 LEU A O 1
ATOM 1455 N N . ALA A 1 180 ? 4.134 2.033 -11.637 1.00 95.56 180 ALA A N 1
ATOM 1456 C CA . ALA A 1 180 ? 2.839 2.512 -12.110 1.00 95.56 180 ALA A CA 1
ATOM 1457 C C . ALA A 1 180 ? 2.664 2.306 -13.623 1.00 95.56 180 ALA A C 1
ATOM 1459 O O . ALA A 1 180 ? 1.581 1.938 -14.065 1.00 95.56 180 ALA A O 1
ATOM 1460 N N . ALA A 1 181 ? 3.721 2.480 -14.424 1.00 94.56 181 ALA A N 1
ATOM 1461 C CA . ALA A 1 181 ? 3.674 2.146 -15.848 1.00 94.56 181 ALA A CA 1
ATOM 1462 C C . ALA A 1 181 ? 3.456 0.637 -16.073 1.00 94.56 181 ALA A C 1
ATOM 1464 O O . ALA A 1 181 ? 2.663 0.256 -16.936 1.00 94.56 181 ALA A O 1
ATOM 1465 N N . VAL A 1 182 ? 4.083 -0.220 -15.254 1.00 96.81 182 VAL A N 1
ATOM 1466 C CA . VAL A 1 182 ? 3.815 -1.672 -15.254 1.00 96.81 182 VAL A CA 1
ATOM 1467 C C . VAL A 1 182 ? 2.342 -1.949 -14.945 1.00 96.81 182 VAL A C 1
ATOM 1469 O O . VAL A 1 182 ? 1.710 -2.730 -15.653 1.00 96.81 182 VAL A O 1
ATOM 1472 N N . ASP A 1 183 ? 1.767 -1.277 -13.946 1.00 96.00 183 ASP A N 1
ATOM 1473 C CA . ASP A 1 183 ? 0.350 -1.416 -13.598 1.00 96.00 183 ASP A CA 1
ATOM 1474 C C . ASP A 1 183 ? -0.565 -1.060 -14.777 1.00 96.00 183 ASP A C 1
ATOM 1476 O O . ASP A 1 183 ? -1.493 -1.812 -15.076 1.00 96.00 183 ASP A O 1
ATOM 1480 N N . VAL A 1 184 ? -0.280 0.031 -15.500 1.00 94.62 184 VAL A N 1
ATOM 1481 C CA . VAL A 1 184 ? -1.044 0.426 -16.698 1.00 94.62 184 VAL A CA 1
ATOM 1482 C C . VAL A 1 184 ? -0.996 -0.655 -17.779 1.00 94.62 184 VAL A C 1
ATOM 1484 O O . VAL A 1 184 ? -2.036 -1.011 -18.341 1.00 94.62 184 VAL A O 1
ATOM 1487 N N . LEU A 1 185 ? 0.189 -1.206 -18.057 1.00 95.50 185 LEU A N 1
ATOM 1488 C CA . LEU A 1 185 ? 0.347 -2.287 -19.031 1.00 95.50 185 LEU A CA 1
ATOM 1489 C C . LEU A 1 185 ? -0.459 -3.523 -18.615 1.00 95.50 185 LEU A C 1
ATOM 1491 O O . LEU A 1 185 ? -1.199 -4.088 -19.418 1.00 95.50 185 LEU A O 1
ATOM 1495 N N . LEU A 1 186 ? -0.379 -3.917 -17.346 1.00 97.00 186 LEU A N 1
ATOM 1496 C CA . LEU A 1 186 ? -1.102 -5.082 -16.842 1.00 97.00 186 LEU A CA 1
ATOM 1497 C C . LEU A 1 186 ? -2.615 -4.886 -16.834 1.00 97.00 186 LEU A C 1
ATOM 1499 O O . LEU A 1 186 ? -3.334 -5.827 -17.164 1.00 97.00 186 LEU A O 1
ATOM 1503 N N . LEU A 1 187 ? -3.108 -3.694 -16.493 1.00 95.81 187 LEU A N 1
ATOM 1504 C CA . LEU A 1 187 ? -4.533 -3.374 -16.576 1.00 95.81 187 LEU A CA 1
ATOM 1505 C C . LEU A 1 187 ? -5.042 -3.514 -18.017 1.00 95.81 187 LEU A C 1
ATOM 1507 O O . LEU A 1 187 ? -6.078 -4.139 -18.236 1.00 95.81 187 LEU A O 1
ATOM 1511 N N . ARG A 1 188 ? -4.289 -3.007 -19.003 1.00 94.81 188 ARG A N 1
ATOM 1512 C CA . ARG A 1 188 ? -4.620 -3.131 -20.436 1.00 94.81 188 ARG A CA 1
ATOM 1513 C C . ARG A 1 188 ? -4.723 -4.582 -20.901 1.00 94.81 188 ARG A C 1
ATOM 1515 O O . ARG A 1 188 ? -5.575 -4.883 -21.731 1.00 94.81 188 ARG A O 1
ATOM 1522 N N . HIS A 1 189 ? -3.892 -5.467 -20.358 1.00 95.69 189 HIS A N 1
ATOM 1523 C CA . HIS A 1 189 ? -3.906 -6.899 -20.679 1.00 95.69 189 HIS A CA 1
ATOM 1524 C C . HIS A 1 189 ? -4.813 -7.732 -19.756 1.00 95.69 189 HIS A C 1
ATOM 1526 O O . HIS A 1 189 ? -4.910 -8.944 -19.924 1.00 95.69 189 HIS A O 1
ATOM 1532 N N . GLY A 1 190 ? -5.480 -7.120 -18.769 1.00 96.06 190 GLY A N 1
ATOM 1533 C CA . GLY A 1 190 ? -6.287 -7.843 -17.779 1.00 96.06 190 GLY A CA 1
ATOM 1534 C C . GLY A 1 190 ? -5.468 -8.760 -16.856 1.00 96.06 190 GLY A C 1
ATOM 1535 O O . GLY A 1 190 ? -5.996 -9.725 -16.304 1.00 96.06 190 GLY A O 1
ATOM 1536 N N . LEU A 1 191 ? -4.175 -8.472 -16.687 1.00 97.38 191 LEU A N 1
ATOM 1537 C CA . LEU A 1 191 ? -3.196 -9.294 -15.965 1.00 97.38 191 LEU A CA 1
ATOM 1538 C C . LEU A 1 191 ? -2.778 -8.703 -14.611 1.00 97.38 191 LEU A C 1
ATOM 1540 O O . LEU A 1 191 ? -1.800 -9.171 -14.020 1.00 97.38 191 LEU A O 1
ATOM 1544 N N . TYR A 1 192 ? -3.501 -7.697 -14.111 1.00 97.50 192 TYR A N 1
ATOM 1545 C CA . TYR A 1 192 ? -3.201 -7.047 -12.834 1.00 97.50 192 TYR A CA 1
ATOM 1546 C C . TYR A 1 192 ? -3.077 -8.051 -11.673 1.00 97.50 192 TYR A C 1
ATOM 1548 O O . TYR A 1 192 ? -3.715 -9.111 -11.651 1.00 97.50 192 TYR A O 1
ATOM 1556 N N . HIS A 1 193 ? -2.228 -7.720 -10.703 1.00 97.62 193 HIS A N 1
ATOM 1557 C CA . HIS A 1 193 ? -2.013 -8.508 -9.498 1.00 97.62 193 HIS A CA 1
ATOM 1558 C C . HIS A 1 193 ? -1.637 -7.594 -8.329 1.00 97.62 193 HIS A C 1
ATOM 1560 O O . HIS A 1 193 ? -0.990 -6.576 -8.542 1.00 97.62 193 HIS A O 1
ATOM 1566 N N . HIS A 1 194 ? -1.986 -7.976 -7.100 1.00 96.00 194 HIS A N 1
ATOM 1567 C CA . HIS A 1 194 ? -1.713 -7.153 -5.917 1.00 96.00 194 HIS A CA 1
ATOM 1568 C C . HIS A 1 194 ? -0.210 -7.114 -5.560 1.00 96.00 194 HIS A C 1
ATOM 1570 O O . HIS A 1 194 ? 0.335 -6.066 -5.225 1.00 96.00 194 HIS A O 1
ATOM 1576 N N . SER A 1 195 ? 0.501 -8.237 -5.718 1.00 97.31 195 SER A N 1
ATOM 1577 C CA . SER A 1 195 ? 1.957 -8.323 -5.496 1.00 97.31 195 SER A CA 1
ATOM 1578 C C . SER A 1 195 ? 2.744 -7.575 -6.579 1.00 97.31 195 SER A C 1
ATOM 1580 O O . SER A 1 195 ? 2.569 -7.841 -7.771 1.00 97.31 195 SER A O 1
ATOM 1582 N N . TYR A 1 196 ? 3.630 -6.662 -6.176 1.00 96.75 196 TYR A N 1
ATOM 1583 C CA . TYR A 1 196 ? 4.589 -5.969 -7.044 1.00 96.75 196 TYR A CA 1
ATOM 1584 C C . TYR A 1 196 ? 5.528 -6.959 -7.741 1.00 96.75 196 TYR A C 1
ATOM 1586 O O . TYR A 1 196 ? 5.828 -6.793 -8.926 1.00 96.75 196 TYR A O 1
ATOM 1594 N N . VAL A 1 197 ? 5.958 -8.010 -7.035 1.00 97.31 197 VAL A N 1
ATOM 1595 C CA . VAL A 1 197 ? 6.831 -9.057 -7.591 1.00 97.31 197 VAL A CA 1
ATOM 1596 C C . VAL A 1 197 ? 6.149 -9.756 -8.767 1.00 97.31 197 VAL A C 1
ATOM 1598 O O . VAL A 1 197 ? 6.721 -9.875 -9.855 1.00 97.31 197 VAL A O 1
ATOM 1601 N N . GLU A 1 198 ? 4.902 -10.183 -8.576 1.00 98.25 198 GLU A N 1
ATOM 1602 C CA . GLU A 1 198 ? 4.141 -10.860 -9.625 1.00 98.25 198 GLU A CA 1
ATOM 1603 C C . GLU A 1 198 ? 3.790 -9.907 -10.775 1.00 98.25 198 GLU A C 1
ATOM 1605 O O . GLU A 1 198 ? 3.840 -10.308 -11.939 1.00 98.25 198 GLU A O 1
ATOM 1610 N N . ARG A 1 199 ? 3.511 -8.632 -10.482 1.00 97.81 199 ARG A N 1
ATOM 1611 C CA . ARG A 1 199 ? 3.295 -7.611 -11.513 1.00 97.81 199 ARG A CA 1
ATOM 1612 C C . ARG A 1 199 ? 4.506 -7.439 -12.417 1.00 97.81 199 ARG A C 1
ATOM 1614 O O . ARG A 1 199 ? 4.362 -7.520 -13.634 1.00 97.81 199 ARG A O 1
ATOM 1621 N N . VAL A 1 200 ? 5.702 -7.274 -11.854 1.00 98.31 200 VAL A N 1
ATOM 1622 C CA . VAL A 1 200 ? 6.929 -7.163 -12.657 1.00 98.31 200 VAL A CA 1
ATOM 1623 C C . VAL A 1 200 ? 7.168 -8.433 -13.463 1.00 98.31 200 VAL A C 1
ATOM 1625 O O . VAL A 1 200 ? 7.429 -8.349 -14.660 1.00 98.31 200 VAL A O 1
ATOM 1628 N N . LYS A 1 201 ? 6.985 -9.613 -12.863 1.00 98.44 201 LYS A N 1
ATOM 1629 C CA . LYS A 1 201 ? 7.113 -10.890 -13.576 1.00 98.44 201 LYS A CA 1
ATOM 1630 C C . LYS A 1 201 ? 6.156 -11.007 -14.767 1.00 98.44 201 LYS A C 1
ATOM 1632 O O . LYS A 1 201 ? 6.574 -11.486 -15.820 1.00 98.44 201 LYS A O 1
ATOM 1637 N N . ARG A 1 202 ? 4.892 -10.599 -14.617 1.00 98.38 202 ARG A N 1
ATOM 1638 C CA . ARG A 1 202 ? 3.900 -10.600 -15.706 1.00 98.38 202 ARG A CA 1
ATOM 1639 C C . ARG A 1 202 ? 4.223 -9.542 -16.755 1.00 98.38 202 ARG A C 1
ATOM 1641 O O . ARG A 1 202 ? 4.250 -9.860 -17.937 1.00 98.38 202 ARG A O 1
ATOM 1648 N N . GLY A 1 203 ? 4.524 -8.320 -16.317 1.00 98.00 203 GLY A N 1
ATOM 1649 C CA . GLY A 1 203 ? 4.835 -7.186 -17.184 1.00 98.00 203 GLY A CA 1
ATOM 1650 C C . GLY A 1 203 ? 6.065 -7.447 -18.048 1.00 98.00 203 GLY A C 1
ATOM 1651 O O . GLY A 1 203 ? 6.028 -7.222 -19.248 1.00 98.00 203 GLY A O 1
ATOM 1652 N N . SER A 1 204 ? 7.121 -8.035 -17.478 1.00 98.06 204 SER A N 1
ATOM 1653 C CA . SER A 1 204 ? 8.335 -8.420 -18.213 1.00 98.06 204 SER A CA 1
ATOM 1654 C C . SER A 1 204 ? 8.131 -9.511 -19.272 1.00 98.06 204 SER A C 1
ATOM 1656 O O . SER A 1 204 ? 9.066 -9.796 -20.011 1.00 98.06 204 SER A O 1
ATOM 1658 N N . ARG A 1 205 ? 6.963 -10.163 -19.324 1.00 97.69 205 ARG A N 1
ATOM 1659 C CA . ARG A 1 205 ? 6.632 -11.211 -20.308 1.00 97.69 205 ARG A CA 1
ATOM 1660 C C . ARG A 1 205 ? 5.658 -10.729 -21.383 1.00 97.69 205 ARG A C 1
ATOM 1662 O O . ARG A 1 205 ? 5.241 -11.532 -22.214 1.00 97.69 205 ARG A O 1
ATOM 1669 N N . LEU A 1 206 ? 5.255 -9.460 -21.339 1.00 98.00 206 LEU A N 1
ATOM 1670 C CA . LEU A 1 206 ? 4.364 -8.894 -22.343 1.00 98.00 206 LEU A CA 1
ATOM 1671 C C . LEU A 1 206 ? 5.090 -8.772 -23.697 1.00 98.00 206 LEU A C 1
ATOM 1673 O O . LEU A 1 206 ? 6.273 -8.429 -23.707 1.00 98.00 206 LEU A O 1
ATOM 1677 N N . PRO A 1 207 ? 4.410 -9.021 -24.832 1.00 96.31 207 PRO A N 1
ATOM 1678 C CA . PRO A 1 207 ? 5.044 -9.017 -26.153 1.00 96.31 207 PRO A CA 1
ATOM 1679 C C . PRO A 1 207 ? 5.696 -7.686 -26.548 1.00 96.31 207 PRO A C 1
ATOM 1681 O O . PRO A 1 207 ? 6.670 -7.685 -27.293 1.00 96.31 207 PRO A O 1
ATOM 1684 N N . GLU A 1 208 ? 5.164 -6.557 -26.071 1.00 95.94 208 GLU A N 1
ATOM 1685 C CA . GLU A 1 208 ? 5.690 -5.221 -26.378 1.00 95.94 208 GLU A CA 1
ATOM 1686 C C . GLU A 1 208 ? 6.904 -4.804 -25.531 1.00 95.94 208 GLU A C 1
ATOM 1688 O O . GLU A 1 208 ? 7.428 -3.708 -25.719 1.00 95.94 208 GLU A O 1
ATOM 1693 N N . ILE A 1 209 ? 7.342 -5.639 -24.586 1.00 97.56 209 ILE A N 1
ATOM 1694 C CA . ILE A 1 209 ? 8.374 -5.282 -23.611 1.00 97.56 209 ILE A CA 1
ATOM 1695 C C . ILE A 1 209 ? 9.727 -5.822 -24.050 1.00 97.56 209 ILE A C 1
ATOM 1697 O O . ILE A 1 209 ? 9.923 -7.027 -24.211 1.00 97.56 209 ILE A O 1
ATOM 1701 N N . SER A 1 210 ? 10.681 -4.907 -24.226 1.00 96.94 210 SER A N 1
ATOM 1702 C CA . SER A 1 210 ? 12.058 -5.249 -24.575 1.00 96.94 210 SER A CA 1
ATOM 1703 C C . SER A 1 210 ? 12.833 -5.821 -23.378 1.00 96.94 210 SER A C 1
ATOM 1705 O O . SER A 1 210 ? 12.419 -5.716 -22.218 1.00 96.94 210 SER A O 1
ATOM 1707 N N . GLY A 1 211 ? 14.009 -6.399 -23.648 1.00 96.25 211 GLY A N 1
ATOM 1708 C CA . GLY A 1 211 ? 14.925 -6.848 -22.593 1.00 96.25 211 GLY A CA 1
ATOM 1709 C C . GLY A 1 211 ? 15.336 -5.717 -21.641 1.00 96.25 211 GLY A C 1
ATOM 1710 O O . GLY A 1 211 ? 15.366 -5.922 -20.423 1.00 96.25 211 GLY A O 1
ATOM 1711 N N . ASP A 1 212 ? 15.560 -4.520 -22.186 1.00 97.06 212 ASP A N 1
ATOM 1712 C CA . ASP A 1 212 ? 15.920 -3.318 -21.429 1.00 97.06 212 ASP A CA 1
ATOM 1713 C C . ASP A 1 212 ? 14.772 -2.860 -20.525 1.00 97.06 212 ASP A C 1
ATOM 1715 O O . ASP A 1 212 ? 14.979 -2.549 -19.351 1.00 97.06 212 ASP A O 1
ATOM 1719 N N . ASP A 1 213 ? 13.538 -2.873 -21.030 1.00 96.88 213 ASP A N 1
ATOM 1720 C CA . ASP A 1 213 ? 12.356 -2.514 -20.238 1.00 96.88 213 ASP A CA 1
ATOM 1721 C C . ASP A 1 213 ? 12.141 -3.501 -19.091 1.00 96.88 213 ASP A C 1
ATOM 1723 O O . ASP A 1 213 ? 11.926 -3.103 -17.943 1.00 96.88 213 ASP A O 1
ATOM 1727 N N . ALA A 1 214 ? 12.305 -4.798 -19.359 1.00 97.56 214 ALA A N 1
ATOM 1728 C CA . ALA A 1 214 ? 12.244 -5.817 -18.322 1.00 97.56 214 ALA A CA 1
ATOM 1729 C C . ALA A 1 214 ? 13.342 -5.621 -17.257 1.00 97.56 214 ALA A C 1
ATOM 1731 O O . ALA A 1 214 ? 13.098 -5.852 -16.069 1.00 97.56 214 ALA A O 1
ATOM 1732 N N . GLN A 1 215 ? 14.542 -5.179 -17.647 1.00 97.81 215 GLN A N 1
ATOM 1733 C CA . GLN A 1 215 ? 15.606 -4.833 -16.701 1.00 97.81 215 GLN A CA 1
ATOM 1734 C C . GLN A 1 215 ? 15.237 -3.611 -15.852 1.00 97.81 215 GLN A C 1
ATOM 1736 O O . GLN A 1 215 ? 15.420 -3.654 -14.634 1.00 97.81 215 GLN A O 1
ATOM 1741 N N . ARG A 1 216 ? 14.652 -2.569 -16.455 1.00 97.75 216 ARG A N 1
ATOM 1742 C CA . ARG A 1 216 ? 14.151 -1.385 -15.733 1.00 97.75 216 ARG A CA 1
ATOM 1743 C C . ARG A 1 216 ? 13.061 -1.749 -14.726 1.00 97.75 216 ARG A C 1
ATOM 1745 O O . ARG A 1 216 ? 13.093 -1.258 -13.601 1.00 97.75 216 ARG A O 1
ATOM 1752 N N . PHE A 1 217 ? 12.142 -2.651 -15.074 1.00 98.25 217 PHE A N 1
ATOM 1753 C CA . PHE A 1 217 ? 11.099 -3.108 -14.146 1.00 98.25 217 PHE A CA 1
ATOM 1754 C C . PHE A 1 217 ? 11.686 -3.858 -12.947 1.00 98.25 217 PHE A C 1
ATOM 1756 O O . PHE A 1 217 ? 11.261 -3.638 -11.813 1.00 98.25 217 PHE A O 1
ATOM 1763 N N . ARG A 1 218 ? 12.696 -4.710 -13.176 1.00 98.31 218 ARG A N 1
ATOM 1764 C CA . ARG A 1 218 ? 13.411 -5.405 -12.092 1.00 98.31 218 ARG A CA 1
ATOM 1765 C C . ARG A 1 218 ? 14.175 -4.435 -11.194 1.00 98.31 218 ARG A C 1
ATOM 1767 O O . ARG A 1 218 ? 14.113 -4.583 -9.977 1.00 98.31 218 ARG A O 1
ATOM 1774 N N . TRP A 1 219 ? 14.846 -3.442 -11.778 1.00 98.12 219 TRP A N 1
ATOM 1775 C CA . TRP A 1 219 ? 15.495 -2.374 -11.016 1.00 98.12 219 TRP A CA 1
ATOM 1776 C C . TRP A 1 219 ? 14.480 -1.621 -10.144 1.00 98.12 219 TRP A C 1
ATOM 1778 O O . TRP A 1 219 ? 14.694 -1.483 -8.943 1.00 98.12 219 TRP A O 1
ATOM 1788 N N . ALA A 1 220 ? 13.338 -1.222 -10.711 1.00 97.94 220 ALA A N 1
ATOM 1789 C CA . ALA A 1 220 ? 12.304 -0.500 -9.977 1.00 97.94 220 ALA A CA 1
ATOM 1790 C C . ALA A 1 220 ? 11.719 -1.328 -8.821 1.00 97.94 220 ALA A C 1
ATOM 1792 O O . ALA A 1 220 ? 11.487 -0.799 -7.737 1.00 97.94 220 ALA A O 1
ATOM 1793 N N . LEU A 1 221 ? 11.510 -2.634 -9.015 1.00 97.94 221 LEU A N 1
ATOM 1794 C CA . LEU A 1 221 ? 11.087 -3.524 -7.932 1.00 97.94 221 LEU A CA 1
ATOM 1795 C C . LEU A 1 221 ? 12.121 -3.575 -6.805 1.00 97.94 221 LEU A C 1
ATOM 1797 O O . LEU A 1 221 ? 11.756 -3.442 -5.639 1.00 97.94 221 LEU A O 1
ATOM 1801 N N . HIS A 1 222 ? 13.398 -3.746 -7.151 1.00 97.12 222 HIS A N 1
ATOM 1802 C CA . HIS A 1 222 ? 14.477 -3.779 -6.171 1.00 97.12 222 HIS A CA 1
ATOM 1803 C C . HIS A 1 222 ? 14.536 -2.472 -5.371 1.00 97.12 222 HIS A C 1
ATOM 1805 O O . HIS A 1 222 ? 14.449 -2.507 -4.150 1.00 97.12 222 HIS A O 1
ATOM 1811 N N . GLU A 1 223 ? 14.582 -1.325 -6.049 1.00 96.00 223 GLU A N 1
ATOM 1812 C CA . GLU A 1 223 ? 14.628 0.001 -5.416 1.00 96.00 223 GLU A CA 1
ATOM 1813 C C . GLU A 1 223 ? 13.374 0.296 -4.569 1.00 96.00 223 GLU A C 1
ATOM 1815 O O . GLU A 1 223 ? 13.428 1.009 -3.572 1.00 96.00 223 GLU A O 1
ATOM 1820 N N . ARG A 1 224 ? 12.211 -0.264 -4.931 1.00 94.56 224 ARG A N 1
ATOM 1821 C CA . ARG A 1 224 ? 10.972 -0.113 -4.152 1.00 94.56 224 ARG A CA 1
ATOM 1822 C C . ARG A 1 224 ? 11.006 -0.893 -2.836 1.00 94.56 224 ARG A C 1
ATOM 1824 O O . ARG A 1 224 ? 10.442 -0.403 -1.848 1.00 94.56 224 ARG A O 1
ATOM 1831 N N . LEU A 1 225 ? 11.574 -2.102 -2.857 1.00 94.50 225 LEU A N 1
ATOM 1832 C CA . LEU A 1 225 ? 11.639 -3.034 -1.724 1.00 94.50 225 LEU A CA 1
ATOM 1833 C C . LEU A 1 225 ? 12.852 -2.776 -0.823 1.00 94.50 225 LEU A C 1
ATOM 1835 O O . LEU A 1 225 ? 12.776 -2.995 0.386 1.00 94.50 225 LEU A O 1
ATOM 1839 N N . GLN A 1 226 ? 13.947 -2.296 -1.405 1.00 92.94 226 GLN A N 1
ATOM 1840 C CA . GLN A 1 226 ? 15.207 -1.990 -0.731 1.00 92.94 226 GLN A CA 1
ATOM 1841 C C . GLN A 1 226 ? 15.735 -0.627 -1.210 1.00 92.94 226 GLN A C 1
ATOM 1843 O O . GLN A 1 226 ? 16.696 -0.588 -1.980 1.00 92.94 226 GLN A O 1
ATOM 1848 N N . PRO A 1 227 ? 15.072 0.477 -0.812 1.00 88.69 227 PRO A N 1
ATOM 1849 C CA . PRO A 1 227 ? 15.488 1.831 -1.169 1.00 88.69 227 PRO A CA 1
ATOM 1850 C C . PRO A 1 227 ? 16.832 2.187 -0.536 1.00 88.69 227 PRO A C 1
ATOM 1852 O O . PRO A 1 227 ? 17.038 1.879 0.659 1.00 88.69 227 PRO A O 1
#

Radius of gyration: 18.33 Å; chains: 1; bounding box: 47×39×48 Å

Organism: NCBI:txid408172

Secondary structure (DSSP, 8-state):
--HHHHHHHHHHHHHHHHHHHHHTSEEEEEEEHHHHTT---EEEETTEEEE-SPEEEEEEESPPPPHHHHHHHHHHHHHHTTSS-EEEEEE-HHHHHTPPSSHHHHHHHHS-EEEEE-GGGGGG-----GGG--THHHHHHHHHHHHHHHTTS-GGGTTS---HHHHHHHHHHHHHHHHHHHHHHHHHTT---S-HHHHHHHHTTSTT--HHHHHHHHHHHHHHH--

Foldseek 3Di:
DDLVVVLLVVLLQLQLVLCCVVQVDFQFKKWFDCSFAPNFAWEADPNHIDGQDETEIETEDGHDDDPVVQVVSFVVSCVVSVHDTYHYHYYYLVVQLPDEQALVLQRRLPRMHTSDHDPCSSVSRDNDALLPRDLVNLVVQLVVLVVLLVVLDDPVCPPHDDDDVSVLSNLLSVLSNLLSVLQSVCNVVSNDDNDLVSSLVVSCPDPVADPVSNVSSVSSSCSRRYD

pLDDT: mean 93.72, std 6.39, range [61.09, 98.75]

InterPro domains:
  IPR043519 Nucleotidyltransferase superfamily [SSF81301] (8-118)